Protein AF-A0A924LKW0-F1 (afdb_monomer_lite)

Radius of gyration: 23.04 Å; chains: 1; bounding box: 72×41×53 Å

pLDDT: mean 74.77, std 22.87, range [28.53, 98.12]

Secondary structure (DSSP, 8-state):
-EEEEES-TT-HHHHHHHHHHHHH-S-EEEEE-HHHHHTSEEEEEE-TTS-EEEEEEETTEE-TT-SEEEE----------TT--HHHHHHHHHHHHHHHHHHHHHHGGGEET--BTTBSSS----HHHHHHHHHHTTPPPP-----S-TTSS-SS------GGGS----S-----PPPP---S--SS----EEETTEEE----------

Structure (mmCIF, N/CA/C/O backbone):
data_AF-A0A924LKW0-F1
#
_entry.id   AF-A0A924LKW0-F1
#
loop_
_atom_site.group_PDB
_atom_site.id
_atom_site.type_symbol
_atom_site.label_atom_id
_atom_site.label_alt_id
_atom_site.label_comp_id
_atom_site.label_asym_id
_atom_site.label_entity_id
_atom_site.label_seq_id
_atom_site.pdbx_PDB_ins_code
_atom_site.Cartn_x
_atom_site.Cartn_y
_atom_site.Cartn_z
_atom_site.occupancy
_atom_site.B_iso_or_equiv
_atom_site.auth_seq_id
_atom_site.auth_comp_id
_atom_site.auth_asym_id
_atom_site.auth_atom_id
_atom_site.pdbx_PDB_model_num
ATOM 1 N N . MET A 1 1 ? -15.370 -7.586 -9.987 1.00 96.00 1 MET A N 1
ATOM 2 C CA . MET A 1 1 ? -14.293 -7.711 -8.980 1.00 96.00 1 MET A CA 1
ATOM 3 C C . MET A 1 1 ? -13.868 -6.317 -8.532 1.00 96.00 1 MET A C 1
ATOM 5 O O . MET A 1 1 ? -14.087 -5.370 -9.284 1.00 96.00 1 MET A O 1
ATOM 9 N N . ARG A 1 2 ? -13.296 -6.167 -7.336 1.00 97.81 2 ARG A N 1
ATOM 10 C CA . ARG A 1 2 ? -12.797 -4.905 -6.768 1.00 97.81 2 ARG A CA 1
ATOM 11 C C . ARG A 1 2 ? -11.279 -4.939 -6.626 1.00 97.81 2 ARG A C 1
ATOM 13 O O . ARG A 1 2 ? -10.746 -5.804 -5.936 1.00 97.81 2 ARG A O 1
ATOM 20 N N . ALA A 1 3 ? -10.601 -3.979 -7.247 1.00 98.06 3 ALA A N 1
ATOM 21 C CA . ALA A 1 3 ? -9.163 -3.777 -7.118 1.00 98.06 3 ALA A CA 1
ATOM 22 C C . ALA A 1 3 ? -8.881 -2.485 -6.347 1.00 98.06 3 ALA A C 1
ATOM 24 O O . ALA A 1 3 ? -9.420 -1.429 -6.680 1.00 98.06 3 ALA A O 1
ATOM 25 N N . LEU A 1 4 ? -8.009 -2.568 -5.347 1.00 98.12 4 LEU A N 1
ATOM 26 C CA . LEU A 1 4 ? -7.470 -1.421 -4.629 1.00 98.12 4 LEU A CA 1
ATOM 27 C C . LEU A 1 4 ? -6.051 -1.134 -5.129 1.00 98.12 4 LEU A C 1
ATOM 29 O O . LEU A 1 4 ? -5.214 -2.031 -5.164 1.00 98.12 4 LEU A O 1
ATOM 33 N N . ILE A 1 5 ? -5.766 0.109 -5.498 1.00 97.75 5 ILE A N 1
ATOM 34 C CA . ILE A 1 5 ? -4.431 0.573 -5.879 1.00 97.75 5 ILE A CA 1
ATOM 35 C C . ILE A 1 5 ? -3.995 1.612 -4.851 1.00 97.75 5 ILE A C 1
ATOM 37 O O . ILE A 1 5 ? -4.574 2.696 -4.766 1.00 97.75 5 ILE A O 1
ATOM 41 N N . LEU A 1 6 ? -2.979 1.261 -4.068 1.00 96.56 6 LEU A N 1
ATOM 42 C CA . LEU A 1 6 ? -2.420 2.098 -3.015 1.00 96.56 6 LEU A CA 1
ATOM 43 C C . LEU A 1 6 ? -1.097 2.692 -3.492 1.00 96.56 6 LEU A C 1
ATOM 45 O O . L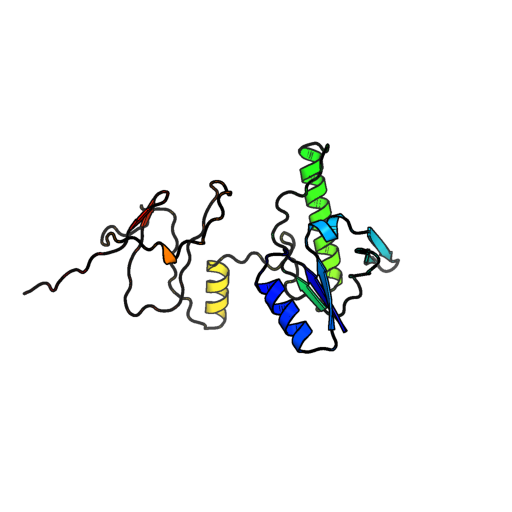EU A 1 6 ? -0.132 1.960 -3.685 1.00 96.56 6 LEU A O 1
ATOM 49 N N . GLY A 1 7 ? -1.030 4.005 -3.692 1.00 94.12 7 GLY A N 1
ATOM 50 C CA . GLY A 1 7 ? 0.177 4.659 -4.201 1.00 94.12 7 GLY A CA 1
ATOM 51 C C . GLY A 1 7 ? -0.044 6.125 -4.559 1.00 94.12 7 GLY A C 1
ATOM 52 O O . GLY A 1 7 ? -1.174 6.609 -4.589 1.00 94.12 7 GLY A O 1
ATOM 53 N N . HIS A 1 8 ? 1.042 6.846 -4.834 1.00 91.25 8 HIS A N 1
ATOM 54 C CA . HIS A 1 8 ? 0.971 8.275 -5.140 1.00 91.25 8 HIS A CA 1
ATOM 55 C C . HIS A 1 8 ? 0.190 8.547 -6.442 1.00 91.25 8 HIS A C 1
ATOM 57 O O . HIS A 1 8 ? 0.188 7.729 -7.367 1.00 91.25 8 HIS A O 1
ATOM 63 N N . ALA A 1 9 ? -0.448 9.718 -6.553 1.00 89.38 9 ALA A N 1
ATOM 64 C CA . ALA A 1 9 ? -1.194 10.114 -7.752 1.00 89.38 9 ALA A CA 1
ATOM 65 C C . ALA A 1 9 ? -0.308 10.147 -9.017 1.00 89.38 9 ALA A C 1
ATOM 67 O O . ALA A 1 9 ? -0.752 9.772 -10.103 1.00 89.38 9 ALA A O 1
ATOM 68 N N . LEU A 1 10 ? 0.970 10.507 -8.856 1.00 89.81 10 LEU A N 1
ATOM 69 C CA . LEU A 1 10 ? 1.955 10.558 -9.942 1.00 89.81 10 LEU A CA 1
ATOM 70 C C . LEU A 1 10 ? 2.768 9.259 -10.122 1.00 89.81 10 LEU A C 1
ATOM 72 O O . LEU A 1 10 ? 3.663 9.233 -10.957 1.00 89.81 10 LEU A O 1
ATOM 76 N N . ASP A 1 11 ? 2.486 8.182 -9.376 1.00 90.50 11 ASP A N 1
ATOM 77 C CA . ASP A 1 11 ? 3.185 6.895 -9.549 1.00 90.50 11 ASP A CA 1
ATOM 78 C C . ASP A 1 11 ? 2.861 6.291 -10.940 1.00 90.50 11 ASP A C 1
ATOM 80 O O . ASP A 1 11 ? 1.700 5.945 -11.200 1.00 90.50 11 ASP A O 1
ATOM 84 N N . PRO A 1 12 ? 3.850 6.143 -11.848 1.00 87.25 12 PRO A N 1
ATOM 85 C CA . PRO A 1 12 ? 3.617 5.663 -13.209 1.00 87.25 12 PRO A CA 1
ATOM 86 C C . PRO A 1 12 ? 3.249 4.174 -13.260 1.00 87.25 12 PRO A C 1
ATOM 88 O O . PRO A 1 12 ? 2.505 3.765 -14.150 1.00 87.25 12 PRO A O 1
ATOM 91 N N . SER A 1 13 ? 3.693 3.369 -12.291 1.00 90.75 13 SER A N 1
ATOM 92 C CA . SER A 1 13 ? 3.335 1.949 -12.196 1.00 90.75 13 SER A CA 1
ATOM 93 C C . SER A 1 13 ? 1.894 1.785 -11.715 1.00 90.75 13 SER A C 1
ATOM 95 O O . SER A 1 13 ? 1.137 1.000 -12.283 1.00 90.75 13 SER A O 1
ATOM 97 N N . ALA A 1 14 ? 1.476 2.571 -10.719 1.00 92.94 14 ALA A N 1
ATOM 98 C CA . ALA A 1 14 ? 0.084 2.620 -10.273 1.00 92.94 14 ALA A CA 1
ATOM 99 C C . ALA A 1 14 ? -0.855 3.126 -11.386 1.00 92.94 14 ALA A C 1
ATOM 101 O O . ALA A 1 14 ? -1.933 2.561 -11.580 1.00 92.94 14 ALA A O 1
ATOM 102 N N . ASN A 1 15 ? -0.428 4.140 -12.154 1.00 92.75 15 ASN A N 1
ATOM 103 C CA . ASN A 1 15 ? -1.133 4.614 -13.350 1.00 92.75 15 ASN A CA 1
ATOM 104 C C . ASN A 1 15 ? -1.291 3.494 -14.399 1.00 92.75 15 ASN A C 1
ATOM 106 O O . ASN A 1 15 ? -2.406 3.235 -14.857 1.00 92.75 15 ASN A O 1
ATOM 110 N N . ALA A 1 16 ? -0.204 2.797 -14.748 1.00 94.94 16 ALA A N 1
ATOM 111 C CA . ALA A 1 16 ? -0.218 1.726 -15.745 1.00 94.94 16 ALA A CA 1
ATOM 112 C C . ALA A 1 16 ? -1.095 0.530 -15.327 1.00 94.94 16 ALA A C 1
ATOM 114 O O . ALA A 1 16 ? -1.879 0.030 -16.134 1.00 94.94 16 ALA A O 1
ATOM 115 N N . VAL A 1 17 ? -1.026 0.103 -14.060 1.00 96.00 17 VAL A N 1
ATOM 116 C CA . VAL A 1 17 ? -1.872 -0.983 -13.530 1.00 96.00 17 VAL A CA 1
ATOM 117 C C . VAL A 1 17 ? -3.352 -0.588 -13.526 1.00 96.00 17 VAL A C 1
ATOM 119 O O . VAL A 1 17 ? -4.192 -1.396 -13.925 1.00 96.00 17 VAL A O 1
ATOM 122 N N . ALA A 1 18 ? -3.690 0.655 -13.160 1.00 96.94 18 ALA A N 1
ATOM 123 C CA . ALA A 1 18 ? -5.065 1.151 -13.237 1.00 96.94 18 ALA A CA 1
ATOM 124 C C . ALA A 1 18 ? -5.603 1.130 -14.680 1.00 96.94 18 ALA A C 1
ATOM 126 O O . ALA A 1 18 ? -6.701 0.625 -14.923 1.00 96.94 18 ALA A O 1
ATOM 127 N N . ALA A 1 19 ? -4.815 1.615 -15.646 1.00 96.06 19 ALA A N 1
ATOM 128 C CA . ALA A 1 19 ? -5.184 1.608 -17.060 1.00 96.06 19 ALA A CA 1
ATOM 129 C C . ALA A 1 19 ? -5.369 0.179 -17.606 1.00 96.06 19 ALA A C 1
ATOM 131 O O . ALA A 1 19 ? -6.370 -0.100 -18.265 1.00 96.06 19 ALA A O 1
ATOM 132 N N . ALA A 1 20 ? -4.461 -0.746 -17.281 1.00 97.31 20 ALA A N 1
ATOM 133 C CA . ALA A 1 20 ? -4.537 -2.139 -17.723 1.00 97.31 20 ALA A CA 1
ATOM 134 C C . ALA A 1 20 ? -5.746 -2.893 -17.134 1.00 97.31 20 ALA A C 1
ATOM 136 O O . ALA A 1 20 ? -6.378 -3.688 -17.831 1.00 97.31 20 ALA A O 1
ATOM 137 N N . LEU A 1 21 ? -6.105 -2.641 -15.869 1.00 97.12 21 LEU A N 1
ATOM 138 C CA . LEU A 1 21 ? -7.321 -3.199 -15.262 1.00 97.12 21 LEU A CA 1
ATOM 139 C C . LEU A 1 21 ? -8.593 -2.612 -15.889 1.00 97.12 21 LEU A C 1
ATOM 141 O O . LEU A 1 21 ? -9.555 -3.346 -16.107 1.00 97.12 21 LEU A O 1
ATOM 145 N N . HIS A 1 22 ? -8.589 -1.319 -16.228 1.00 96.75 22 HIS A N 1
ATOM 146 C CA . HIS A 1 22 ? -9.716 -0.663 -16.892 1.00 96.75 22 HIS A CA 1
ATOM 147 C C . HIS A 1 22 ? -9.936 -1.214 -18.312 1.00 96.75 22 HIS A C 1
ATOM 149 O O . HIS A 1 22 ? -11.051 -1.601 -18.651 1.00 96.75 22 HIS A O 1
ATOM 155 N N . GLN A 1 23 ? -8.864 -1.353 -19.103 1.00 97.19 23 GLN A N 1
ATOM 156 C CA . GLN A 1 23 ? -8.895 -1.946 -20.450 1.00 97.19 23 GLN A CA 1
ATOM 157 C C . GLN A 1 23 ? -9.399 -3.398 -20.467 1.00 97.19 23 GLN A C 1
ATOM 159 O O . GLN A 1 23 ? -10.029 -3.815 -21.435 1.00 97.19 23 GLN A O 1
ATOM 164 N N . ARG A 1 24 ? -9.142 -4.174 -19.404 1.00 97.00 24 ARG A N 1
ATOM 165 C CA . ARG A 1 24 ? -9.628 -5.561 -19.266 1.00 97.00 24 ARG A CA 1
ATOM 166 C C . ARG A 1 24 ? -11.112 -5.664 -18.892 1.00 97.00 24 ARG A C 1
ATOM 168 O O . ARG A 1 24 ? -11.694 -6.729 -19.076 1.00 97.00 24 ARG A O 1
ATOM 175 N N . GLY A 1 25 ? -11.721 -4.593 -18.374 1.00 96.88 25 GLY A N 1
ATOM 176 C CA . GLY A 1 25 ? -13.106 -4.591 -17.898 1.00 96.88 25 GLY A CA 1
ATOM 177 C C . GLY A 1 25 ? -13.346 -5.465 -16.655 1.00 96.88 25 GLY A C 1
ATOM 178 O O . GLY A 1 25 ? -12.447 -6.119 -16.134 1.00 96.88 25 GLY A O 1
ATOM 179 N N . GLY A 1 26 ? -14.574 -5.450 -16.125 1.00 96.44 26 GLY A N 1
ATOM 180 C CA . GLY A 1 26 ? -14.981 -6.278 -14.971 1.00 96.44 26 GLY A CA 1
ATOM 181 C C . GLY A 1 26 ? -14.414 -5.866 -13.597 1.00 96.44 26 GLY A C 1
ATOM 182 O O . GLY A 1 26 ? -14.790 -6.456 -12.575 1.00 96.44 26 GLY A O 1
ATOM 183 N N . TRP A 1 27 ? -13.551 -4.846 -13.555 1.00 97.88 27 TRP A N 1
ATOM 184 C CA . TRP A 1 27 ? -12.938 -4.299 -12.344 1.00 97.88 27 TRP A CA 1
ATOM 185 C C . TRP A 1 27 ? -13.554 -2.959 -11.938 1.00 97.88 27 TRP A C 1
ATOM 187 O O . TRP A 1 27 ? -13.514 -1.986 -12.688 1.00 97.88 27 TRP A O 1
ATOM 197 N N . GLN A 1 28 ? -14.050 -2.888 -10.705 1.00 97.19 28 GLN A N 1
ATOM 198 C CA . GLN A 1 28 ? -14.227 -1.634 -9.984 1.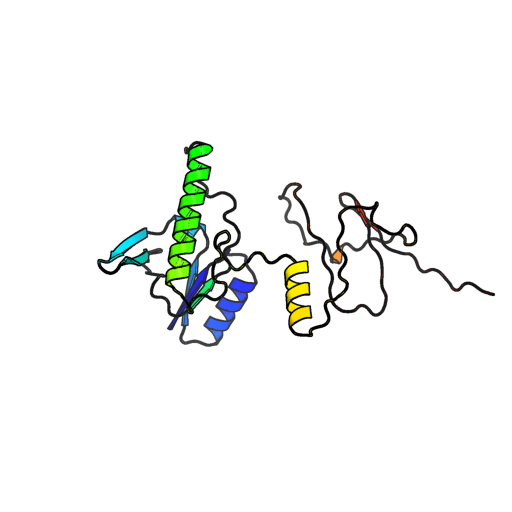00 97.19 28 GLN A CA 1
ATOM 199 C C . GLN A 1 28 ? -12.875 -1.283 -9.351 1.00 97.19 28 GLN A C 1
ATOM 201 O O . GLN A 1 28 ? -12.342 -2.062 -8.558 1.00 97.19 28 GLN A O 1
ATOM 206 N N . ILE A 1 29 ? -12.294 -0.149 -9.743 1.00 97.44 29 ILE A N 1
ATOM 207 C CA . ILE A 1 29 ? -10.942 0.253 -9.339 1.00 97.44 29 ILE A CA 1
ATOM 208 C C . ILE A 1 29 ? -11.045 1.394 -8.330 1.00 97.44 29 ILE A C 1
ATOM 210 O O . ILE A 1 29 ? -11.571 2.461 -8.641 1.00 97.44 29 ILE A O 1
ATOM 214 N N . HIS A 1 30 ? -10.509 1.172 -7.136 1.00 97.56 30 HIS A N 1
ATOM 215 C CA . HIS A 1 30 ? -10.355 2.177 -6.091 1.00 97.56 30 HIS A CA 1
ATOM 216 C C . HIS A 1 30 ? -8.883 2.575 -6.026 1.00 97.56 30 HIS A C 1
ATOM 218 O O . HIS A 1 30 ? -8.023 1.703 -5.908 1.00 97.56 30 HIS A O 1
ATOM 224 N N . ARG A 1 31 ? -8.568 3.870 -6.115 1.00 96.44 31 ARG A N 1
ATOM 225 C CA . ARG A 1 31 ? -7.185 4.358 -6.054 1.00 96.44 31 ARG A CA 1
ATOM 226 C C . ARG A 1 31 ? -7.042 5.422 -4.982 1.00 96.44 31 ARG A C 1
ATOM 228 O O . ARG A 1 31 ? -7.740 6.432 -5.021 1.00 96.44 31 ARG A O 1
ATOM 235 N N . HIS A 1 32 ? -6.110 5.190 -4.067 1.00 96.06 32 HIS A N 1
ATOM 236 C CA . HIS A 1 32 ? -5.898 6.017 -2.888 1.00 96.06 32 HIS A CA 1
ATOM 237 C C . HIS A 1 32 ? -4.402 6.153 -2.600 1.00 96.06 32 HIS A C 1
ATOM 239 O O . HIS A 1 32 ? -3.629 5.217 -2.806 1.00 96.06 32 HIS A O 1
ATOM 245 N N . ASP A 1 33 ? -3.994 7.329 -2.141 1.00 92.69 33 ASP A N 1
ATOM 246 C CA . ASP A 1 33 ? -2.647 7.584 -1.651 1.00 92.69 33 ASP A CA 1
ATOM 247 C C . ASP A 1 33 ? -2.595 7.437 -0.118 1.00 92.69 33 ASP A C 1
ATOM 249 O O . ASP A 1 33 ? -3.565 7.033 0.530 1.00 92.69 33 ASP A O 1
ATOM 253 N N . LEU A 1 34 ? -1.448 7.768 0.479 1.00 89.62 34 LEU A N 1
ATOM 254 C CA . LEU A 1 34 ? -1.290 7.729 1.932 1.00 89.62 34 LEU A CA 1
ATOM 255 C C . LEU A 1 34 ? -2.201 8.752 2.640 1.00 89.62 34 LEU A C 1
ATOM 257 O O . LEU A 1 34 ? -2.738 8.442 3.700 1.00 89.62 34 LEU A O 1
ATOM 261 N N . ASN A 1 35 ? -2.442 9.927 2.048 1.00 89.38 35 ASN A N 1
ATOM 262 C CA . ASN A 1 35 ? -3.312 10.951 2.635 1.00 89.38 35 ASN A CA 1
ATOM 263 C C . ASN A 1 35 ? -4.779 10.493 2.691 1.00 89.38 35 ASN A C 1
ATOM 265 O O . ASN A 1 35 ? -5.451 10.683 3.704 1.00 89.38 35 ASN A O 1
ATOM 269 N N . ALA A 1 36 ? -5.266 9.827 1.641 1.00 92.69 36 ALA A N 1
ATOM 270 C CA . ALA A 1 36 ? -6.604 9.242 1.605 1.00 92.69 36 ALA A CA 1
ATOM 271 C C . ALA A 1 36 ? -6.797 8.107 2.630 1.00 92.69 36 ALA A C 1
ATOM 273 O O . ALA A 1 36 ? -7.908 7.937 3.131 1.00 92.69 36 ALA A O 1
ATOM 274 N N . LEU A 1 37 ? -5.737 7.364 2.981 1.00 92.94 37 LEU A N 1
ATOM 275 C CA . LEU A 1 37 ? -5.763 6.412 4.100 1.00 92.94 37 LEU A CA 1
ATOM 276 C C . LEU A 1 37 ? -5.785 7.124 5.461 1.00 92.94 37 LEU A C 1
ATOM 278 O O . LEU A 1 37 ? -6.536 6.710 6.341 1.00 92.94 37 LEU A O 1
ATOM 282 N N . VAL A 1 38 ? -5.005 8.196 5.635 1.00 91.19 38 VAL A N 1
ATOM 283 C CA . VAL A 1 38 ? -4.955 8.998 6.878 1.00 91.19 38 VAL A CA 1
ATOM 284 C C . VAL A 1 38 ? -6.295 9.676 7.172 1.00 91.19 38 VAL A C 1
ATOM 286 O O . VAL A 1 38 ? -6.729 9.710 8.318 1.00 91.19 38 VAL A O 1
ATOM 289 N N . GLY A 1 39 ? -6.991 10.152 6.136 1.00 91.38 39 GLY A N 1
ATOM 290 C CA . GLY A 1 39 ? -8.353 10.685 6.238 1.00 91.38 39 GLY A CA 1
ATOM 291 C C . GLY A 1 39 ? -9.472 9.632 6.248 1.00 91.38 39 GLY A C 1
ATOM 292 O O . GLY A 1 39 ? -10.646 10.007 6.225 1.00 91.38 39 GLY A O 1
ATOM 293 N N . ALA A 1 40 ? -9.155 8.334 6.233 1.00 95.56 40 ALA A N 1
ATOM 294 C CA . ALA A 1 40 ? -10.158 7.272 6.231 1.00 95.56 40 ALA A CA 1
ATOM 295 C C . ALA A 1 40 ? -10.753 7.035 7.626 1.00 95.56 40 ALA A C 1
ATOM 297 O O . ALA A 1 40 ? -10.136 7.327 8.651 1.00 95.56 40 ALA A O 1
ATOM 298 N N . ARG A 1 41 ? -11.938 6.420 7.684 1.00 96.38 41 ARG A N 1
ATOM 299 C CA . ARG A 1 41 ? -12.464 5.881 8.943 1.00 96.38 41 ARG A CA 1
ATOM 300 C C . ARG A 1 41 ? -11.920 4.471 9.150 1.00 96.38 41 ARG A C 1
ATOM 302 O O . ARG A 1 41 ? -12.262 3.561 8.397 1.00 96.38 41 ARG A O 1
ATOM 309 N N . TRP A 1 42 ? -11.135 4.301 10.206 1.00 95.88 42 TRP A N 1
ATOM 310 C CA . TRP A 1 42 ? -10.608 3.011 10.643 1.00 95.88 42 TRP A CA 1
ATOM 311 C C . TRP A 1 42 ? -11.455 2.437 11.774 1.00 95.88 42 TRP A C 1
ATOM 313 O O . TRP A 1 42 ? -11.906 3.160 12.662 1.00 95.88 42 TRP A O 1
ATOM 323 N N . GLU A 1 43 ? -11.651 1.124 11.754 1.00 95.62 43 GLU A N 1
ATOM 324 C CA . GLU A 1 43 ? -12.208 0.371 12.872 1.00 95.62 43 GLU A CA 1
ATOM 325 C C . GLU A 1 43 ? -11.483 -0.972 12.975 1.00 95.62 43 GLU A C 1
ATOM 327 O O . GLU A 1 43 ? -11.548 -1.794 12.059 1.00 95.62 43 GLU A O 1
ATOM 332 N N . GLN A 1 44 ? -10.794 -1.199 14.094 1.00 93.44 44 GLN A N 1
ATOM 333 C CA . GLN A 1 44 ? -10.194 -2.490 14.421 1.00 93.44 44 GLN A CA 1
ATOM 334 C C . GLN A 1 44 ? -10.994 -3.171 15.527 1.00 93.44 44 GLN A C 1
ATOM 336 O O . GLN A 1 44 ? -11.368 -2.537 16.513 1.00 93.44 44 GLN A O 1
ATOM 341 N N . ARG A 1 45 ? -11.246 -4.472 15.372 1.00 94.31 45 ARG A N 1
ATOM 342 C CA . ARG A 1 45 ? -11.881 -5.311 16.391 1.00 94.31 45 ARG A CA 1
ATOM 343 C C . ARG A 1 45 ? -11.101 -6.608 16.540 1.00 94.31 45 ARG A C 1
ATOM 345 O O . ARG A 1 45 ? -11.021 -7.394 15.593 1.00 94.31 45 ARG A O 1
ATOM 352 N N . LEU A 1 46 ? -10.561 -6.825 17.735 1.00 94.56 46 LEU A N 1
ATOM 353 C CA . LEU A 1 46 ? -10.067 -8.128 18.159 1.00 94.56 46 LEU A CA 1
ATOM 354 C C . LEU A 1 46 ? -11.277 -9.027 18.443 1.00 94.56 46 LEU A C 1
ATOM 356 O O . LEU A 1 46 ? -12.162 -8.654 19.215 1.00 94.56 46 LEU A O 1
ATOM 360 N N . LEU A 1 47 ? -11.339 -10.177 17.781 1.00 94.25 47 LEU A N 1
ATOM 361 C CA . LEU A 1 47 ? -12.374 -11.185 17.981 1.00 94.25 47 LEU A CA 1
ATOM 362 C C . LEU A 1 47 ? -11.989 -12.150 19.119 1.00 94.25 47 LEU A C 1
ATOM 364 O O . LEU A 1 47 ? -10.842 -12.195 19.561 1.00 94.25 47 LEU A O 1
ATOM 368 N N . ALA A 1 48 ? -12.962 -12.920 19.616 1.00 95.69 48 ALA A N 1
ATOM 369 C CA . ALA A 1 48 ? -12.792 -13.796 20.784 1.00 95.69 48 ALA A CA 1
ATOM 370 C C . ALA A 1 48 ? -11.852 -15.003 20.553 1.00 95.69 48 ALA A C 1
ATOM 372 O O . ALA A 1 48 ? -11.440 -15.649 21.511 1.00 95.69 48 ALA A O 1
ATOM 373 N N . ASP A 1 49 ? -11.511 -15.296 19.298 1.00 95.12 49 ASP A N 1
ATOM 374 C CA . ASP A 1 49 ? -10.509 -16.277 18.859 1.00 95.12 49 ASP A CA 1
ATOM 375 C C . ASP A 1 49 ? -9.085 -15.688 18.767 1.00 95.12 49 ASP A C 1
ATOM 377 O O . ASP A 1 49 ? -8.136 -16.410 18.472 1.00 95.12 49 ASP A O 1
ATOM 381 N N . GLY A 1 50 ? -8.927 -14.380 19.004 1.00 91.94 50 GLY A N 1
ATOM 382 C CA . GLY A 1 50 ? -7.674 -13.646 18.823 1.00 91.94 50 GLY A CA 1
ATOM 383 C C . GLY A 1 50 ? -7.475 -13.077 17.412 1.00 91.94 50 GLY A C 1
ATOM 384 O O . GLY A 1 50 ? -6.474 -12.400 17.175 1.00 91.94 50 GLY A O 1
ATOM 385 N N . THR A 1 51 ? -8.408 -13.291 16.477 1.00 90.00 51 THR A N 1
ATOM 386 C CA . THR A 1 51 ? -8.312 -12.751 15.113 1.00 90.00 51 THR A CA 1
ATOM 387 C C . THR A 1 51 ? -8.555 -11.241 15.113 1.00 90.00 51 THR A C 1
ATOM 389 O O . THR A 1 51 ? -9.580 -10.759 15.601 1.00 90.00 51 THR A O 1
ATOM 392 N N . LEU A 1 52 ? -7.644 -10.463 14.521 1.00 91.25 52 LEU A N 1
ATOM 393 C CA . LEU A 1 52 ? -7.814 -9.016 14.367 1.00 91.25 52 LEU A CA 1
ATOM 394 C C . LEU A 1 52 ? -8.519 -8.682 13.046 1.00 91.25 52 LEU A C 1
ATOM 396 O O . LEU A 1 52 ? -7.948 -8.806 11.965 1.00 91.25 52 LEU A O 1
ATOM 400 N N . THR A 1 53 ? -9.749 -8.180 13.124 1.00 91.75 53 THR A N 1
ATOM 401 C CA . THR A 1 53 ? -10.462 -7.647 11.953 1.00 91.75 53 THR A CA 1
ATOM 402 C C . THR A 1 53 ? -10.237 -6.143 11.832 1.00 91.75 53 THR A C 1
ATOM 404 O O . THR A 1 53 ? -10.255 -5.428 12.830 1.00 91.75 53 THR A O 1
ATOM 407 N N . THR A 1 54 ? -9.992 -5.650 10.614 1.00 94.56 54 THR A N 1
ATOM 408 C CA . THR A 1 54 ? -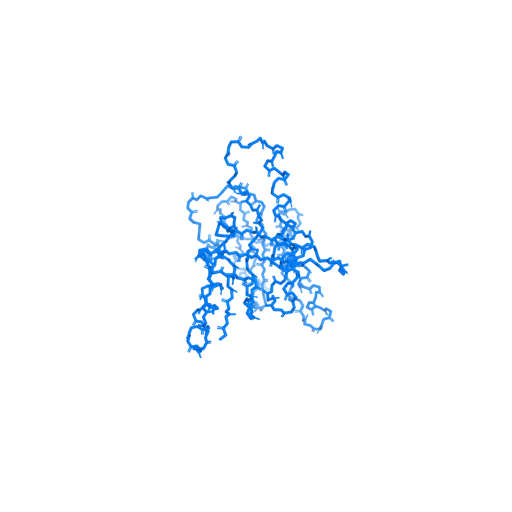9.809 -4.215 10.330 1.00 94.56 54 THR A CA 1
ATOM 409 C C . THR A 1 54 ? -10.702 -3.793 9.168 1.00 94.56 54 THR A C 1
ATOM 411 O O . THR A 1 54 ? -10.587 -4.338 8.071 1.00 94.56 54 THR A O 1
ATOM 414 N N . ARG A 1 55 ? -11.571 -2.811 9.410 1.00 95.25 55 ARG A N 1
ATOM 415 C CA . ARG A 1 55 ? -12.391 -2.123 8.408 1.00 95.25 55 ARG A CA 1
ATOM 416 C C . ARG A 1 55 ? -11.784 -0.750 8.121 1.00 95.25 55 ARG A C 1
ATOM 418 O O . ARG A 1 55 ? -11.364 -0.059 9.050 1.00 95.25 55 ARG A O 1
ATOM 425 N N . VAL A 1 56 ? -11.766 -0.359 6.847 1.00 96.56 56 VAL A N 1
ATOM 426 C CA . VAL A 1 56 ? -11.229 0.932 6.389 1.00 96.56 56 VAL A CA 1
ATOM 427 C C . VAL A 1 56 ? -12.202 1.535 5.379 1.00 96.56 56 VAL A C 1
ATOM 429 O O . VAL A 1 56 ? -12.263 1.082 4.238 1.00 96.56 56 VAL A O 1
ATOM 432 N N . ASP A 1 57 ? -12.974 2.543 5.790 1.00 96.94 57 ASP A N 1
ATOM 433 C CA . ASP A 1 57 ? -13.899 3.262 4.907 1.00 96.94 57 ASP A CA 1
ATOM 434 C C . ASP A 1 57 ? -13.256 4.552 4.370 1.00 96.94 57 ASP A C 1
ATOM 436 O O . ASP A 1 57 ? -13.100 5.532 5.105 1.00 96.94 57 ASP A O 1
ATOM 440 N N . ILE A 1 58 ? -12.960 4.596 3.067 1.00 95.56 58 ILE A N 1
ATOM 441 C CA . ILE A 1 58 ? -12.531 5.812 2.360 1.00 95.56 58 ILE A CA 1
ATOM 442 C C . ILE A 1 58 ? -13.724 6.353 1.571 1.00 95.56 58 ILE A C 1
ATOM 444 O O . ILE A 1 58 ? -14.222 5.703 0.655 1.00 95.56 58 ILE A O 1
ATOM 448 N N . GLY A 1 59 ? -14.236 7.533 1.934 1.00 90.88 59 GLY A N 1
ATOM 449 C CA . GLY A 1 59 ? -15.359 8.155 1.214 1.00 90.88 59 GLY A CA 1
ATOM 450 C C . GLY A 1 59 ? -16.625 7.283 1.140 1.00 90.88 59 GLY A C 1
ATOM 451 O O . GLY A 1 59 ? -17.324 7.313 0.132 1.00 90.88 59 GLY A O 1
ATOM 452 N N . ARG A 1 60 ? -16.912 6.501 2.197 1.00 89.19 60 ARG A N 1
ATOM 453 C CA . ARG A 1 60 ? -17.961 5.451 2.281 1.00 89.19 60 ARG A CA 1
ATOM 454 C C . ARG A 1 60 ? -17.687 4.155 1.493 1.00 89.19 60 ARG A C 1
ATOM 456 O O . ARG A 1 60 ? -18.550 3.282 1.473 1.00 89.19 60 ARG A O 1
ATOM 463 N N . THR A 1 61 ? -16.514 3.999 0.882 1.00 90.94 61 THR A N 1
ATOM 464 C CA . THR A 1 61 ? -16.061 2.720 0.312 1.00 90.94 61 THR A CA 1
ATOM 465 C C . THR A 1 61 ? -15.264 1.946 1.355 1.00 90.94 61 THR A C 1
ATOM 467 O O . THR A 1 61 ? -14.172 2.382 1.711 1.00 90.94 61 THR A O 1
ATOM 470 N N . ASP A 1 62 ? -15.748 0.778 1.786 1.00 94.19 62 ASP A N 1
ATOM 471 C CA . ASP A 1 62 ? -14.901 -0.185 2.499 1.00 94.19 62 ASP A CA 1
ATOM 472 C C . ASP A 1 62 ? -13.873 -0.787 1.530 1.00 94.19 62 ASP A C 1
ATOM 474 O O . ASP A 1 62 ? -14.227 -1.545 0.619 1.00 94.19 62 ASP A O 1
ATOM 478 N N . VAL A 1 63 ? -12.601 -0.447 1.737 1.00 93.56 63 VAL A N 1
ATOM 479 C CA . VAL A 1 63 ? -11.483 -0.942 0.924 1.00 93.56 63 VAL A CA 1
ATOM 480 C C . VAL A 1 63 ? -10.850 -2.224 1.483 1.00 93.56 63 VAL A C 1
ATOM 482 O O . VAL A 1 63 ? -10.078 -2.873 0.778 1.00 93.56 63 VAL A O 1
ATOM 485 N N . GLY A 1 64 ? -11.201 -2.648 2.705 1.00 90.06 64 GLY A N 1
ATOM 486 C CA . GLY A 1 64 ? -10.708 -3.896 3.306 1.00 90.06 64 GLY A CA 1
ATOM 487 C C . GLY A 1 64 ? -11.293 -5.162 2.664 1.00 90.06 64 GLY A C 1
ATOM 488 O O . GLY A 1 64 ? -10.649 -6.217 2.638 1.00 90.06 64 GLY A O 1
ATOM 489 N N . SER A 1 65 ? -12.488 -5.060 2.078 1.00 92.62 65 SER A N 1
ATOM 490 C CA . SER A 1 65 ? -13.146 -6.160 1.361 1.00 92.62 65 SER A CA 1
ATOM 491 C C . SER A 1 65 ? -12.834 -6.227 -0.146 1.00 92.62 65 SER A C 1
ATOM 493 O O . SER A 1 65 ? -13.503 -6.964 -0.867 1.00 92.62 65 SER A O 1
ATOM 495 N N . CYS A 1 66 ? -11.829 -5.498 -0.648 1.00 96.19 66 CYS A N 1
ATOM 496 C CA . CYS A 1 66 ? -11.366 -5.634 -2.036 1.00 96.19 66 CYS A CA 1
ATOM 497 C C . CYS A 1 66 ? -10.783 -7.033 -2.330 1.00 96.19 66 CYS A C 1
ATOM 499 O O . CYS A 1 66 ? -10.192 -7.672 -1.454 1.00 96.19 66 CYS A O 1
ATOM 501 N N . ASP A 1 67 ? -10.927 -7.486 -3.578 1.00 97.00 67 ASP A N 1
ATOM 502 C CA . ASP A 1 67 ? -10.514 -8.827 -4.022 1.00 97.00 67 ASP A CA 1
ATOM 503 C C . ASP A 1 67 ? -8.990 -8.905 -4.216 1.00 97.00 67 ASP A C 1
ATOM 505 O O . ASP A 1 67 ? -8.371 -9.928 -3.933 1.00 97.00 67 ASP A O 1
ATOM 509 N N . VAL A 1 68 ? -8.379 -7.803 -4.665 1.00 97.81 68 VAL A N 1
ATOM 510 C CA . VAL A 1 68 ? -6.928 -7.643 -4.840 1.00 97.81 68 VAL A CA 1
ATOM 511 C C . VAL A 1 68 ? -6.486 -6.241 -4.419 1.00 97.81 68 VAL A C 1
ATOM 513 O O . VAL A 1 68 ? -7.214 -5.264 -4.616 1.00 97.81 68 VAL A O 1
ATOM 516 N N . VAL A 1 69 ? -5.276 -6.135 -3.870 1.00 97.69 69 VAL A N 1
ATOM 517 C CA . VAL A 1 69 ? -4.600 -4.871 -3.565 1.00 97.69 69 VAL A CA 1
ATOM 518 C C . VAL A 1 69 ? -3.257 -4.829 -4.286 1.00 97.69 69 VAL A C 1
ATOM 520 O O . VAL A 1 69 ? -2.407 -5.686 -4.060 1.00 97.69 69 VAL A O 1
ATOM 523 N N . PHE A 1 70 ? -3.036 -3.818 -5.124 1.00 97.31 70 PHE A N 1
ATOM 524 C CA . PHE A 1 70 ? -1.708 -3.465 -5.619 1.00 97.31 70 PHE A CA 1
ATOM 525 C C . PHE A 1 70 ? -1.147 -2.345 -4.747 1.00 97.31 70 PHE A C 1
ATOM 527 O O . PHE A 1 70 ? -1.633 -1.212 -4.778 1.00 97.31 70 PHE A O 1
ATOM 534 N N . ASN A 1 71 ? -0.154 -2.684 -3.932 1.00 96.31 71 ASN A N 1
ATOM 535 C CA . ASN A 1 71 ? 0.413 -1.800 -2.934 1.00 96.31 71 ASN A CA 1
ATOM 536 C C . ASN A 1 71 ? 1.787 -1.277 -3.360 1.00 96.31 71 ASN A C 1
ATOM 538 O O . ASN A 1 71 ? 2.746 -2.024 -3.563 1.00 96.31 71 ASN A O 1
ATOM 542 N N . ARG A 1 72 ? 1.856 0.045 -3.489 1.00 94.12 72 ARG A N 1
ATOM 543 C CA . ARG A 1 72 ? 3.008 0.814 -3.952 1.00 94.12 72 ARG A CA 1
ATOM 544 C C . ARG A 1 72 ? 3.360 1.993 -3.044 1.00 94.12 72 ARG A C 1
ATOM 546 O O . ARG A 1 72 ? 4.314 2.704 -3.363 1.00 94.12 72 ARG A O 1
ATOM 553 N N . ILE A 1 73 ? 2.653 2.179 -1.922 1.00 90.81 73 ILE A N 1
ATOM 554 C CA . ILE A 1 73 ? 2.923 3.249 -0.949 1.00 90.81 73 ILE A CA 1
ATOM 555 C C . ILE A 1 73 ? 4.389 3.184 -0.500 1.00 90.81 73 ILE A C 1
ATOM 557 O O . ILE A 1 73 ? 4.863 2.158 -0.018 1.00 90.81 73 ILE A O 1
ATOM 561 N N . GLY A 1 74 ? 5.109 4.290 -0.697 1.00 81.31 74 GLY A N 1
ATOM 562 C CA . GLY A 1 74 ? 6.496 4.436 -0.263 1.00 81.31 74 GLY A CA 1
ATOM 563 C C . GLY A 1 74 ? 6.641 4.537 1.263 1.00 81.31 74 GLY A C 1
ATOM 564 O O . GLY A 1 74 ? 5.654 4.437 1.993 1.00 81.31 74 GLY A O 1
ATOM 565 N N . PRO A 1 75 ? 7.863 4.770 1.770 1.00 70.62 75 PRO A N 1
ATOM 566 C CA . PRO A 1 75 ? 8.065 5.056 3.188 1.00 70.62 75 PRO A CA 1
ATOM 567 C C . PRO A 1 75 ? 7.199 6.240 3.648 1.00 70.62 75 PRO A C 1
ATOM 569 O O . PRO A 1 75 ? 6.957 7.181 2.888 1.00 70.62 75 PRO A O 1
ATOM 572 N N . VAL A 1 76 ? 6.758 6.199 4.910 1.00 64.31 76 VAL A N 1
ATOM 573 C CA . VAL A 1 76 ? 5.920 7.228 5.556 1.00 64.31 76 VAL A CA 1
ATOM 574 C C . VAL A 1 76 ? 6.763 8.477 5.850 1.00 64.31 76 VAL A C 1
ATOM 576 O O . VAL A 1 76 ? 7.102 8.784 6.991 1.00 64.31 76 VAL A O 1
ATOM 579 N N . LEU A 1 77 ? 7.153 9.192 4.795 1.00 60.28 77 LEU A N 1
ATOM 580 C CA . LEU A 1 77 ? 7.906 10.438 4.888 1.00 60.28 77 LEU A CA 1
ATOM 581 C C . LEU A 1 77 ? 6.980 11.562 5.359 1.00 60.28 77 LEU A C 1
ATOM 583 O O . LEU A 1 77 ? 6.314 12.214 4.562 1.00 60.28 77 LEU A O 1
ATOM 587 N N . ALA A 1 78 ? 6.969 11.753 6.679 1.00 64.75 78 ALA A N 1
ATOM 588 C CA . ALA A 1 78 ? 6.275 12.808 7.408 1.00 64.75 78 ALA A CA 1
ATOM 589 C C . ALA A 1 78 ? 4.764 12.910 7.124 1.00 64.75 78 ALA A C 1
ATOM 591 O O . ALA A 1 78 ? 4.30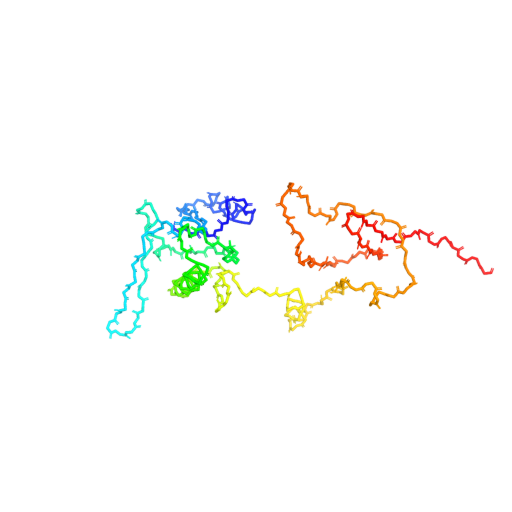8 13.752 6.352 1.00 64.75 78 ALA A O 1
ATOM 592 N N . LEU A 1 79 ? 3.960 12.134 7.866 1.00 76.75 79 LEU A N 1
ATOM 593 C CA . LEU A 1 79 ? 2.543 12.474 8.024 1.00 76.75 79 LEU A CA 1
ATOM 594 C C . LEU A 1 79 ? 2.410 13.907 8.546 1.00 76.75 79 LEU A C 1
ATOM 596 O O . LEU A 1 79 ? 2.984 14.250 9.587 1.00 76.75 79 LEU A O 1
ATOM 600 N N . ALA A 1 80 ? 1.619 14.718 7.845 1.00 77.19 80 ALA A N 1
ATOM 601 C CA . ALA A 1 80 ? 1.279 16.069 8.258 1.00 77.19 80 ALA A CA 1
ATOM 602 C C . ALA A 1 80 ? 0.332 16.023 9.469 1.00 77.19 80 ALA A C 1
ATOM 604 O O . ALA A 1 80 ? -0.887 16.001 9.331 1.00 77.19 80 ALA A O 1
ATOM 605 N N . LEU A 1 81 ? 0.924 16.001 10.663 1.00 82.56 81 LEU A N 1
ATOM 606 C CA . LEU A 1 81 ? 0.250 16.062 11.961 1.00 82.56 81 LEU A CA 1
ATOM 607 C C . LEU A 1 81 ? 0.441 17.476 12.557 1.00 82.56 81 LEU A C 1
ATOM 609 O O . LEU A 1 81 ? 1.356 17.687 13.362 1.00 82.56 81 LEU A O 1
ATOM 613 N N . PRO A 1 82 ? -0.334 18.488 12.112 1.00 86.19 82 PRO A N 1
ATOM 614 C CA . PRO A 1 82 ? -0.172 19.871 12.554 1.00 86.19 82 PRO A CA 1
ATOM 615 C C . PRO A 1 82 ? -0.524 20.037 14.037 1.00 86.19 82 PRO A C 1
ATOM 617 O O . PRO A 1 82 ? -1.432 19.393 14.554 1.00 86.19 82 PRO A O 1
ATOM 620 N N . GLY A 1 83 ? 0.202 20.916 14.732 1.00 90.94 83 GLY A N 1
ATOM 621 C CA . GLY A 1 83 ? -0.003 21.211 16.159 1.00 90.94 83 GLY A CA 1
ATOM 622 C C . GLY A 1 83 ? 0.553 20.171 17.145 1.00 90.94 83 GLY A C 1
ATOM 623 O O . GLY A 1 83 ? 0.727 20.495 18.315 1.00 90.94 83 GLY A O 1
ATOM 624 N N . TRP A 1 84 ? 0.886 18.959 16.696 1.00 93.31 84 TRP A N 1
ATOM 625 C CA . TRP A 1 84 ? 1.490 17.905 17.525 1.00 93.31 84 TRP A CA 1
ATOM 626 C C . TRP A 1 84 ? 2.966 18.212 17.835 1.00 93.31 84 TRP A C 1
ATOM 628 O O . TRP A 1 84 ? 3.659 18.784 16.985 1.00 93.31 84 TRP A O 1
ATOM 638 N N . SER A 1 85 ? 3.493 17.802 18.999 1.00 94.56 85 SER A N 1
ATOM 639 C CA . SER A 1 85 ? 4.922 17.983 19.318 1.00 94.56 85 SER A CA 1
ATOM 640 C C . SER A 1 85 ? 5.823 17.060 18.482 1.00 94.56 85 SER A C 1
ATOM 642 O O . SER A 1 85 ? 5.360 16.112 17.852 1.00 94.56 85 SER A O 1
ATOM 644 N N . ALA A 1 86 ? 7.138 17.303 18.463 1.00 91.12 86 ALA A N 1
ATOM 645 C CA . ALA A 1 86 ? 8.074 16.441 17.728 1.00 91.12 86 ALA A CA 1
ATOM 646 C C . ALA A 1 86 ? 8.073 14.976 18.221 1.00 91.12 86 ALA A C 1
ATOM 648 O O . ALA A 1 86 ? 8.226 14.060 17.407 1.00 91.12 86 ALA A O 1
ATOM 649 N N . ALA A 1 87 ? 7.861 14.758 19.524 1.00 92.19 87 ALA A N 1
ATOM 650 C CA . ALA A 1 87 ? 7.730 13.424 20.104 1.00 92.19 87 ALA A CA 1
ATOM 651 C C . ALA A 1 87 ? 6.413 12.764 19.667 1.00 92.19 87 ALA A C 1
ATOM 653 O O . ALA A 1 87 ? 6.441 11.665 19.113 1.00 92.19 87 ALA A O 1
ATOM 654 N N . ASP A 1 88 ? 5.284 13.469 19.807 1.00 93.75 88 ASP A N 1
ATOM 655 C CA . ASP A 1 88 ? 3.961 12.936 19.450 1.00 93.75 88 ASP A CA 1
ATOM 656 C C . ASP A 1 88 ? 3.872 12.604 17.958 1.00 93.75 88 ASP A C 1
ATOM 658 O O . ASP A 1 88 ? 3.304 11.583 17.585 1.00 93.75 88 ASP A O 1
ATOM 662 N N . ARG A 1 89 ? 4.463 13.436 17.085 1.00 90.88 89 ARG A N 1
ATOM 663 C CA . ARG A 1 89 ? 4.517 13.163 15.639 1.00 90.88 89 ARG A CA 1
ATOM 664 C C . ARG A 1 89 ? 5.302 11.892 15.326 1.00 90.88 89 ARG A C 1
ATOM 666 O O . ARG A 1 89 ? 4.868 11.124 14.475 1.00 90.88 89 ARG A O 1
ATOM 673 N N . SER A 1 90 ? 6.421 11.660 16.012 1.00 90.12 90 SER A N 1
ATOM 674 C CA . SER A 1 90 ? 7.236 10.452 15.817 1.00 90.12 90 SER A CA 1
ATOM 675 C C . SER A 1 90 ? 6.504 9.200 16.316 1.00 90.12 90 SER A C 1
ATOM 677 O O . SER A 1 90 ? 6.482 8.184 15.626 1.00 90.12 90 SER A O 1
ATOM 679 N N . TYR A 1 91 ? 5.842 9.293 17.474 1.00 91.69 91 TYR A N 1
ATOM 680 C CA . TYR A 1 91 ? 5.016 8.217 18.023 1.00 91.69 91 TYR A CA 1
ATOM 681 C C . TYR A 1 91 ? 3.804 7.911 17.128 1.00 91.69 91 TYR A C 1
ATOM 683 O O . TYR A 1 91 ? 3.619 6.775 16.703 1.00 91.69 91 TYR A O 1
ATOM 691 N N . GLY A 1 92 ? 3.036 8.933 16.738 1.00 90.94 92 GLY A N 1
ATOM 692 C CA . GLY A 1 92 ? 1.878 8.792 15.852 1.00 90.94 92 GLY A CA 1
ATOM 693 C C . GLY A 1 92 ? 2.229 8.250 14.464 1.00 90.94 92 GLY A C 1
ATOM 694 O O . GLY A 1 92 ? 1.445 7.504 13.887 1.00 90.94 92 GLY A O 1
ATOM 695 N N . GLN A 1 93 ? 3.420 8.556 13.935 1.00 90.25 93 GLN A N 1
ATOM 696 C CA . GLN A 1 93 ? 3.922 7.945 12.698 1.00 90.25 93 GLN A CA 1
ATOM 697 C C . GLN A 1 93 ? 4.267 6.457 12.875 1.00 90.25 93 GLN A C 1
ATOM 699 O O . GLN A 1 93 ? 4.002 5.675 11.962 1.00 90.25 93 GLN A O 1
ATOM 704 N N . ALA A 1 94 ? 4.803 6.049 14.030 1.00 90.50 94 ALA A N 1
ATOM 705 C CA . ALA A 1 94 ? 5.085 4.645 14.337 1.00 90.50 94 ALA A CA 1
ATOM 706 C C . ALA A 1 94 ? 3.797 3.824 14.545 1.00 90.50 94 ALA A C 1
ATOM 708 O O . ALA A 1 94 ? 3.649 2.764 13.938 1.00 90.50 94 ALA A O 1
ATOM 709 N N . GLU A 1 95 ? 2.838 4.340 15.319 1.00 92.38 95 GLU A N 1
ATOM 710 C CA . GLU A 1 95 ? 1.509 3.732 15.499 1.00 92.38 95 GLU A CA 1
ATOM 711 C C . GLU A 1 95 ? 0.755 3.623 14.165 1.00 92.38 95 GLU A C 1
ATOM 713 O O . GLU A 1 95 ? 0.184 2.581 13.847 1.00 92.38 95 GLU A O 1
ATOM 718 N N . TRP A 1 96 ? 0.813 4.663 13.324 1.00 92.06 96 TRP A N 1
ATOM 719 C CA . TRP A 1 96 ? 0.214 4.622 11.989 1.00 92.06 96 TRP A CA 1
ATOM 720 C C . TRP A 1 96 ? 0.859 3.574 11.078 1.00 92.06 96 TRP A C 1
ATOM 722 O O . TRP A 1 96 ? 0.165 2.833 10.380 1.00 92.06 96 TRP A O 1
ATOM 732 N N . LEU A 1 97 ? 2.191 3.494 11.086 1.00 91.50 97 LEU A N 1
ATOM 733 C CA . LEU A 1 97 ? 2.933 2.487 10.336 1.00 91.50 97 LEU A CA 1
ATOM 734 C C . LEU A 1 97 ? 2.529 1.075 10.789 1.00 91.50 97 LEU A C 1
ATOM 736 O O . LEU A 1 97 ? 2.214 0.239 9.944 1.00 91.50 97 LEU A O 1
ATOM 740 N N . ALA A 1 98 ? 2.447 0.830 12.100 1.00 91.94 98 ALA A N 1
ATOM 741 C CA . ALA A 1 98 ? 1.998 -0.442 12.663 1.00 91.94 98 ALA A CA 1
ATOM 742 C C . ALA A 1 98 ? 0.544 -0.782 12.280 1.00 91.94 98 ALA A C 1
ATOM 744 O O . ALA A 1 98 ? 0.272 -1.910 11.862 1.00 91.94 98 ALA A O 1
ATOM 745 N N . LEU A 1 99 ? -0.375 0.189 12.343 1.00 93.38 99 LEU A N 1
ATOM 746 C CA . LEU A 1 99 ? -1.779 0.045 11.938 1.00 93.38 99 LEU A CA 1
ATOM 747 C C . LEU A 1 99 ? -1.914 -0.375 10.466 1.00 93.38 99 LEU A C 1
ATOM 749 O O . LEU A 1 99 ? -2.616 -1.341 10.155 1.00 93.38 99 LEU A O 1
ATOM 753 N N . VAL A 1 100 ? -1.223 0.318 9.556 1.00 94.25 100 VAL A N 1
ATOM 754 C CA . VAL A 1 100 ? -1.304 0.037 8.114 1.00 94.25 100 VAL A CA 1
ATOM 755 C C . VAL A 1 100 ? -0.590 -1.275 7.759 1.00 94.25 100 VAL A C 1
ATOM 757 O O . VAL A 1 100 ? -1.126 -2.038 6.955 1.00 94.25 100 VAL A O 1
ATOM 760 N N . ILE A 1 101 ? 0.553 -1.600 8.384 1.00 93.50 101 ILE A N 1
ATOM 761 C CA . ILE A 1 101 ? 1.212 -2.914 8.233 1.00 93.50 101 ILE A CA 1
ATOM 762 C C . ILE A 1 101 ? 0.272 -4.036 8.692 1.00 93.50 101 ILE A C 1
ATOM 764 O O . ILE A 1 101 ? 0.074 -4.999 7.954 1.00 93.50 101 ILE A O 1
ATOM 768 N N . SER A 1 102 ? -0.335 -3.902 9.876 1.00 93.12 102 SER A N 1
ATOM 769 C CA . SER A 1 102 ? -1.259 -4.886 10.456 1.00 93.12 102 SER A CA 1
ATOM 770 C C . SER A 1 102 ? -2.475 -5.129 9.556 1.00 93.12 102 SER A C 1
ATOM 772 O O . SER A 1 102 ? -2.800 -6.272 9.230 1.00 93.12 102 SER A O 1
ATOM 774 N N . TRP A 1 103 ? -3.094 -4.058 9.052 1.00 95.12 103 TRP A N 1
ATOM 775 C CA . TRP A 1 103 ? -4.184 -4.155 8.082 1.00 95.12 103 TRP A CA 1
ATOM 776 C C . TRP A 1 103 ? -3.768 -4.880 6.800 1.00 95.12 103 TRP A C 1
ATOM 778 O O . TRP A 1 103 ? -4.425 -5.847 6.417 1.00 95.12 103 TRP A O 1
ATOM 788 N N . LEU A 1 104 ? -2.676 -4.454 6.157 1.00 94.75 104 LEU A N 1
ATOM 789 C CA . LEU A 1 104 ? -2.200 -5.055 4.908 1.00 94.75 104 LEU A CA 1
ATOM 790 C C . LEU A 1 104 ? -1.787 -6.525 5.090 1.00 94.75 104 LEU A C 1
ATOM 792 O O . LEU A 1 104 ? -2.074 -7.343 4.219 1.00 94.75 104 LEU A O 1
ATOM 796 N N . ALA A 1 105 ? -1.179 -6.886 6.223 1.00 93.06 105 ALA A N 1
ATOM 797 C CA . ALA A 1 105 ? -0.859 -8.272 6.559 1.00 93.06 105 ALA A CA 1
ATOM 798 C C . ALA A 1 105 ? -2.130 -9.134 6.678 1.00 93.06 105 ALA A C 1
ATOM 800 O O . ALA A 1 105 ? -2.197 -10.216 6.092 1.00 93.06 105 ALA A O 1
ATOM 801 N N . ASN A 1 106 ? -3.178 -8.621 7.333 1.00 93.25 106 ASN A N 1
ATOM 802 C CA . ASN A 1 106 ? -4.466 -9.310 7.484 1.00 93.25 106 ASN A CA 1
ATOM 803 C C . ASN A 1 106 ? -5.253 -9.451 6.163 1.00 93.25 106 ASN A C 1
ATOM 805 O O . ASN A 1 106 ? -6.196 -10.242 6.086 1.00 93.25 106 ASN A O 1
ATOM 809 N N . LEU A 1 107 ? -4.878 -8.734 5.095 1.00 93.56 107 LEU A N 1
ATOM 810 C CA . LEU A 1 107 ? -5.421 -8.982 3.753 1.00 93.56 107 LEU A CA 1
ATOM 811 C C . LEU A 1 107 ? -4.802 -10.223 3.077 1.00 93.56 107 LEU A C 1
ATOM 813 O O . LEU A 1 107 ? -5.426 -10.790 2.171 1.00 93.56 107 LEU A O 1
ATOM 817 N N . GLY A 1 108 ? -3.629 -10.671 3.540 1.00 93.38 108 GLY A N 1
ATOM 818 C CA . GLY A 1 108 ? -2.955 -11.897 3.113 1.00 93.38 108 GLY A CA 1
ATOM 819 C C . GLY A 1 108 ? -2.560 -11.901 1.634 1.00 93.38 108 GLY A C 1
ATOM 820 O O . GLY A 1 108 ? -2.169 -10.880 1.069 1.00 93.38 108 GLY A O 1
ATOM 821 N N . GLY A 1 109 ? -2.716 -13.055 0.975 1.00 94.25 109 GLY A N 1
ATOM 822 C CA . GLY A 1 109 ? -2.362 -13.268 -0.439 1.00 94.25 109 GLY A CA 1
ATOM 823 C C . GLY A 1 109 ? -3.108 -12.398 -1.465 1.00 94.25 109 GLY A C 1
ATOM 824 O O . GLY A 1 109 ? -2.856 -12.526 -2.659 1.00 94.25 109 GLY A O 1
ATOM 825 N N . ARG A 1 110 ? -4.002 -11.502 -1.025 1.00 96.69 110 ARG A N 1
ATOM 826 C CA . ARG A 1 110 ? -4.613 -10.460 -1.864 1.00 96.69 110 ARG A CA 1
ATOM 827 C C . ARG A 1 110 ? -3.673 -9.279 -2.140 1.00 96.69 110 ARG A C 1
ATOM 829 O O . ARG A 1 110 ? -3.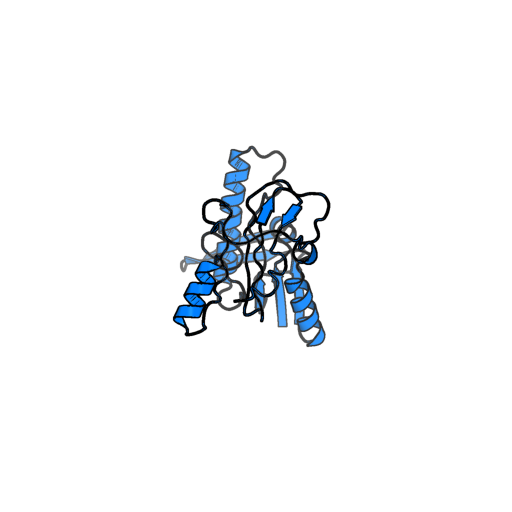964 -8.504 -3.048 1.00 96.69 110 ARG A O 1
ATOM 836 N N . VAL A 1 111 ? -2.586 -9.108 -1.376 1.00 96.75 111 VAL A N 1
ATOM 837 C CA . VAL A 1 111 ? -1.689 -7.940 -1.483 1.00 96.75 111 VAL A CA 1
ATOM 838 C C . VAL A 1 111 ? -0.461 -8.233 -2.346 1.00 96.75 111 VAL A C 1
ATOM 840 O O . VAL A 1 111 ? 0.480 -8.906 -1.929 1.00 96.75 111 VAL A O 1
ATOM 843 N N . ILE A 1 112 ? -0.432 -7.641 -3.537 1.00 95.12 112 ILE A N 1
ATOM 844 C CA . ILE A 1 112 ? 0.763 -7.536 -4.377 1.00 95.12 112 ILE A CA 1
ATOM 845 C C . ILE A 1 112 ? 1.588 -6.357 -3.850 1.00 95.12 112 ILE A C 1
ATOM 847 O O . ILE A 1 112 ? 1.073 -5.244 -3.759 1.00 95.12 112 ILE A O 1
ATOM 851 N N . GLY A 1 113 ? 2.857 -6.589 -3.505 1.00 92.62 113 GLY A N 1
ATOM 852 C CA . GLY A 1 113 ? 3.662 -5.606 -2.768 1.00 92.62 113 GLY A CA 1
ATOM 853 C C . GLY A 1 113 ? 3.346 -5.601 -1.269 1.00 92.62 113 GLY A C 1
ATOM 854 O O . GLY A 1 113 ? 3.175 -4.538 -0.678 1.00 92.62 113 GLY A O 1
ATOM 855 N N . ALA A 1 114 ? 3.219 -6.786 -0.663 1.00 93.19 114 ALA A N 1
ATOM 856 C CA . ALA A 1 114 ? 2.976 -6.961 0.770 1.00 93.19 114 ALA A CA 1
ATOM 857 C C . ALA A 1 114 ? 3.969 -6.158 1.647 1.00 93.19 114 ALA A C 1
ATOM 859 O O . ALA A 1 114 ? 5.118 -5.962 1.239 1.00 93.19 114 ALA A O 1
ATOM 860 N N . PRO A 1 115 ? 3.551 -5.678 2.833 1.00 92.44 115 PRO A N 1
ATOM 861 C CA . PRO A 1 115 ? 4.418 -4.927 3.737 1.00 92.44 115 PRO A CA 1
ATOM 862 C C . PRO A 1 115 ? 5.540 -5.800 4.311 1.00 92.44 115 PRO A C 1
ATOM 864 O O . PRO A 1 115 ? 5.441 -7.027 4.362 1.00 92.44 115 PRO A O 1
ATOM 867 N N . SER A 1 116 ? 6.581 -5.149 4.824 1.00 88.56 116 SER A N 1
ATOM 868 C CA . SER A 1 116 ? 7.523 -5.745 5.774 1.00 88.56 116 SER A CA 1
ATOM 869 C C . SER A 1 116 ? 7.350 -5.086 7.147 1.00 88.56 116 SER A C 1
ATOM 871 O O . SER A 1 116 ? 6.687 -4.058 7.266 1.00 88.56 116 SER A O 1
ATOM 873 N N . GLY A 1 117 ? 7.979 -5.628 8.195 1.00 83.81 117 GLY A N 1
ATOM 874 C CA . GLY A 1 117 ? 7.895 -5.065 9.553 1.00 83.81 117 GLY A CA 1
ATOM 875 C C . GLY A 1 117 ? 8.435 -3.632 9.717 1.00 83.81 117 GLY A C 1
ATOM 876 O O . GLY A 1 117 ? 8.302 -3.062 10.794 1.00 83.81 117 GLY A O 1
ATOM 877 N N . SER A 1 118 ? 9.043 -3.048 8.678 1.00 83.12 118 SER A N 1
ATOM 878 C CA . SER A 1 118 ? 9.576 -1.678 8.675 1.00 83.12 118 SER A CA 1
ATOM 879 C C . SER A 1 118 ? 9.260 -0.871 7.406 1.00 83.12 118 SER A C 1
ATOM 881 O O . SER A 1 118 ? 9.722 0.263 7.284 1.00 83.12 118 SER A O 1
ATOM 883 N N . ASN A 1 119 ? 8.486 -1.412 6.456 1.00 86.75 119 ASN A N 1
ATOM 884 C CA . ASN A 1 119 ? 8.143 -0.725 5.207 1.00 86.75 119 ASN A CA 1
ATOM 885 C C . ASN A 1 119 ? 6.735 -1.089 4.716 1.00 86.75 119 ASN A C 1
ATOM 887 O O . ASN A 1 119 ? 6.321 -2.244 4.791 1.00 86.75 119 ASN A O 1
ATOM 891 N N . LEU A 1 120 ? 6.021 -0.113 4.147 1.00 89.44 120 LEU A N 1
ATOM 892 C CA . LEU A 1 120 ? 4.643 -0.312 3.702 1.00 89.44 120 LEU A CA 1
ATOM 893 C C . LEU A 1 120 ? 4.514 -1.151 2.429 1.00 89.44 120 LEU A C 1
ATOM 895 O O . LEU A 1 120 ? 3.560 -1.916 2.353 1.00 89.44 120 LEU A O 1
ATOM 899 N N . ALA A 1 121 ? 5.429 -1.051 1.459 1.00 85.75 121 ALA A N 1
ATOM 900 C CA . ALA A 1 121 ? 5.334 -1.786 0.190 1.00 85.75 121 ALA A CA 1
ATOM 901 C C . ALA A 1 121 ? 6.630 -2.529 -0.169 1.00 85.75 121 ALA A C 1
ATOM 903 O O . ALA A 1 121 ? 7.572 -1.938 -0.709 1.00 85.75 121 ALA A O 1
ATOM 904 N N . GLY A 1 122 ? 6.631 -3.842 0.077 1.00 77.00 122 GLY A N 1
ATOM 905 C CA . GLY A 1 122 ? 7.747 -4.759 -0.152 1.00 77.00 122 GLY A CA 1
ATOM 906 C C . GLY A 1 122 ? 8.885 -4.627 0.869 1.00 77.00 122 GLY A C 1
ATOM 907 O O . GLY A 1 122 ? 8.963 -3.638 1.606 1.00 77.00 122 GLY A O 1
ATOM 908 N N . PRO A 1 123 ? 9.826 -5.584 0.906 1.00 66.38 123 PRO A N 1
ATOM 909 C CA . PRO A 1 123 ? 11.140 -5.294 1.459 1.00 66.38 123 PRO A CA 1
ATOM 910 C C . PRO A 1 123 ? 11.788 -4.164 0.629 1.00 66.38 123 PRO A C 1
ATOM 912 O O . PRO A 1 123 ? 11.697 -4.181 -0.602 1.00 66.38 123 PRO A O 1
ATOM 915 N N . PRO A 1 124 ? 12.434 -3.161 1.254 1.00 65.94 124 PRO A N 1
ATOM 916 C CA . PRO A 1 124 ? 13.212 -2.148 0.545 1.00 65.94 124 PRO A CA 1
ATOM 917 C C . PRO A 1 124 ? 14.569 -2.743 0.129 1.00 65.94 124 PRO A C 1
ATOM 919 O O . PRO A 1 124 ? 15.631 -2.285 0.561 1.00 65.94 124 PRO A O 1
ATOM 922 N N . ASP A 1 125 ? 14.517 -3.813 -0.667 1.00 68.12 125 ASP A N 1
ATOM 923 C CA . ASP A 1 125 ? 15.677 -4.586 -1.091 1.00 68.12 125 ASP A CA 1
ATOM 924 C C . ASP A 1 125 ? 16.622 -3.696 -1.897 1.00 68.12 125 ASP A C 1
ATOM 926 O O . ASP A 1 125 ? 16.305 -3.201 -2.982 1.00 68.12 125 ASP A O 1
ATOM 930 N N . ARG A 1 126 ? 17.808 -3.474 -1.326 1.00 69.44 126 ARG A N 1
ATOM 931 C CA . ARG A 1 126 ? 18.881 -2.689 -1.942 1.00 69.44 126 ARG A CA 1
ATOM 932 C C . ARG A 1 126 ? 19.351 -3.397 -3.216 1.00 69.44 126 ARG A C 1
ATOM 934 O O . ARG A 1 126 ? 19.232 -4.614 -3.320 1.00 69.44 126 ARG A O 1
ATOM 941 N N . LEU A 1 127 ? 19.959 -2.674 -4.160 1.00 69.00 127 LEU A N 1
ATOM 942 C CA . LEU A 1 127 ? 20.402 -3.254 -5.441 1.00 69.00 127 LEU A CA 1
ATOM 943 C C . LEU A 1 127 ? 21.255 -4.530 -5.263 1.00 69.00 127 LEU A C 1
ATOM 945 O O . LEU A 1 127 ? 21.038 -5.518 -5.957 1.00 69.00 127 LEU A O 1
ATOM 949 N N . TRP A 1 128 ? 22.145 -4.561 -4.264 1.00 65.81 128 TRP A N 1
ATOM 950 C CA . TRP A 1 128 ? 22.952 -5.745 -3.944 1.00 65.81 128 TRP A CA 1
ATOM 951 C C . TRP A 1 128 ? 22.139 -6.942 -3.411 1.00 65.81 128 TRP A C 1
ATOM 953 O O . TRP A 1 128 ? 22.552 -8.081 -3.608 1.00 65.81 128 TRP A O 1
ATOM 963 N N . MET A 1 129 ? 20.982 -6.715 -2.778 1.00 71.00 129 MET A N 1
ATOM 964 C CA . MET A 1 129 ? 20.069 -7.778 -2.332 1.00 71.00 129 MET A CA 1
ATOM 965 C C . MET A 1 129 ? 19.381 -8.422 -3.538 1.00 71.00 129 MET A C 1
ATOM 967 O O . MET A 1 129 ? 19.359 -9.646 -3.642 1.00 71.00 129 MET A O 1
ATOM 971 N N . TRP A 1 130 ? 18.933 -7.614 -4.507 1.00 74.69 130 TRP A N 1
ATOM 972 C CA . TRP A 1 130 ? 18.431 -8.111 -5.793 1.00 74.69 130 TRP A CA 1
ATOM 973 C C . TRP A 1 130 ? 19.503 -8.857 -6.594 1.00 74.69 130 TRP A C 1
ATOM 975 O O . TRP A 1 130 ? 19.216 -9.911 -7.152 1.00 74.69 130 TRP A O 1
ATOM 985 N N . MET A 1 131 ? 20.746 -8.365 -6.614 1.00 75.12 131 MET A N 1
ATOM 986 C CA . MET A 1 131 ? 21.869 -9.060 -7.261 1.00 75.12 131 MET A CA 1
ATOM 987 C C . MET A 1 131 ? 22.185 -10.404 -6.588 1.00 75.12 131 MET A C 1
ATOM 989 O O . MET A 1 131 ? 22.425 -11.389 -7.284 1.00 75.12 131 MET A O 1
ATOM 993 N N . ALA A 1 132 ? 22.143 -10.475 -5.253 1.00 74.75 132 ALA A N 1
ATOM 994 C CA . ALA A 1 132 ? 22.314 -11.726 -4.516 1.00 74.75 132 ALA A CA 1
ATOM 995 C C . ALA A 1 132 ? 21.156 -12.706 -4.774 1.00 74.75 132 ALA A C 1
ATOM 997 O O . ALA A 1 132 ? 21.397 -13.884 -5.032 1.00 74.75 132 ALA A O 1
ATOM 998 N N . ALA A 1 133 ? 19.908 -12.226 -4.777 1.00 79.56 133 ALA A N 1
ATOM 999 C CA . ALA A 1 133 ? 18.733 -13.033 -5.102 1.00 79.56 133 ALA A CA 1
ATOM 1000 C C . ALA A 1 133 ? 18.782 -13.578 -6.540 1.00 79.56 133 ALA A C 1
ATOM 1002 O O . ALA A 1 133 ? 18.520 -14.760 -6.750 1.00 79.56 133 ALA A O 1
ATOM 1003 N N . ALA A 1 134 ? 19.188 -12.751 -7.511 1.00 81.69 134 ALA A N 1
ATOM 1004 C CA . ALA A 1 134 ? 19.411 -13.160 -8.896 1.00 81.69 134 ALA A CA 1
ATOM 1005 C C . ALA A 1 134 ? 20.483 -14.261 -8.996 1.00 81.69 134 ALA A C 1
ATOM 1007 O O . ALA A 1 134 ? 20.230 -15.315 -9.582 1.00 81.69 134 ALA A O 1
ATOM 1008 N N . ALA A 1 135 ? 21.635 -14.067 -8.345 1.00 79.81 135 ALA A N 1
ATOM 1009 C CA . ALA A 1 135 ? 22.713 -15.053 -8.325 1.00 79.81 135 ALA A CA 1
ATOM 1010 C C . ALA A 1 135 ? 22.282 -16.393 -7.694 1.00 79.81 135 ALA A C 1
ATOM 1012 O O . ALA A 1 135 ? 22.635 -17.450 -8.215 1.00 79.81 135 ALA A O 1
ATOM 1013 N N . MET A 1 136 ? 21.470 -16.372 -6.627 1.00 85.50 136 MET A N 1
ATOM 1014 C CA . MET A 1 136 ? 20.929 -17.592 -6.000 1.00 85.50 136 MET A CA 1
ATOM 1015 C C . MET A 1 136 ? 20.004 -18.403 -6.921 1.00 85.50 136 MET A C 1
ATOM 1017 O O . MET A 1 136 ? 19.897 -19.614 -6.739 1.00 85.50 136 MET A O 1
ATOM 1021 N N . VAL A 1 137 ? 19.362 -17.777 -7.915 1.00 91.44 137 VAL A N 1
ATOM 1022 C CA . VAL A 1 137 ? 18.541 -18.469 -8.931 1.00 91.44 137 VAL A CA 1
ATOM 1023 C C . VAL A 1 137 ? 19.274 -18.675 -10.265 1.00 91.44 137 VAL A C 1
ATOM 1025 O O . VAL A 1 137 ? 18.650 -18.995 -11.273 1.00 91.44 137 VAL A O 1
ATOM 1028 N N . GLY A 1 138 ? 20.600 -18.498 -10.289 1.00 89.12 138 GLY A N 1
ATOM 1029 C CA . GLY A 1 138 ? 21.434 -18.710 -11.476 1.00 89.12 138 GLY A CA 1
ATOM 1030 C C . GLY A 1 138 ? 21.338 -17.616 -12.546 1.00 89.12 138 GLY A C 1
ATOM 1031 O O . GLY A 1 138 ? 21.911 -17.773 -13.623 1.00 89.12 138 GLY A O 1
ATOM 1032 N N . LEU A 1 139 ? 20.652 -16.501 -12.270 1.00 84.19 139 LEU A N 1
ATOM 1033 C CA . LEU A 1 139 ? 20.690 -15.325 -13.137 1.00 84.19 139 LEU A CA 1
ATOM 1034 C C . LEU A 1 139 ? 22.032 -14.604 -12.920 1.00 84.19 139 LEU A C 1
ATOM 1036 O O . LEU A 1 139 ? 22.339 -14.250 -11.778 1.00 84.19 139 LEU A O 1
ATOM 1040 N N . PRO A 1 140 ? 22.839 -14.360 -13.970 1.00 79.00 140 PRO A N 1
ATOM 1041 C CA . PRO A 1 140 ? 24.121 -13.685 -13.811 1.00 79.00 140 PRO A CA 1
ATOM 1042 C C . PRO A 1 140 ? 23.886 -12.239 -13.336 1.00 79.00 140 PRO A C 1
ATOM 1044 O O . PRO A 1 140 ? 23.256 -11.462 -14.061 1.00 79.00 140 PRO A O 1
ATOM 1047 N N . PRO A 1 141 ? 24.364 -11.843 -12.140 1.00 69.19 141 PRO A N 1
ATOM 1048 C CA . PRO A 1 141 ? 24.254 -10.461 -11.701 1.00 69.19 141 PRO A CA 1
ATOM 1049 C C . PRO A 1 141 ? 25.125 -9.592 -12.608 1.00 69.19 141 PRO A C 1
ATOM 1051 O O . PRO A 1 141 ? 26.270 -9.948 -12.895 1.00 69.19 141 PRO A O 1
ATOM 1054 N N . HIS A 1 142 ? 24.621 -8.436 -13.048 1.00 64.88 142 HIS A N 1
ATOM 1055 C CA . HIS A 1 142 ? 25.510 -7.504 -13.732 1.00 64.88 142 HIS A CA 1
ATOM 1056 C C . HIS A 1 142 ? 26.490 -6.885 -12.747 1.00 64.88 142 HIS A C 1
ATOM 1058 O O . HIS A 1 142 ? 26.114 -6.558 -11.621 1.00 64.88 142 HIS A O 1
ATOM 1064 N N . PHE A 1 143 ? 27.721 -6.642 -13.189 1.00 54.22 143 PHE A N 1
ATOM 1065 C CA . PHE A 1 143 ? 28.725 -5.931 -12.400 1.00 54.22 143 PHE A CA 1
ATOM 1066 C C . PHE A 1 143 ? 28.464 -4.417 -12.420 1.00 54.22 143 PHE A C 1
ATOM 1068 O O . PHE A 1 143 ? 29.239 -3.618 -12.933 1.00 54.22 143 PHE A O 1
ATOM 1075 N N . ALA A 1 144 ? 27.319 -4.040 -11.852 1.00 52.47 144 ALA A N 1
ATOM 1076 C CA . ALA A 1 144 ? 26.879 -2.676 -11.623 1.00 52.47 144 ALA A CA 1
ATOM 1077 C C . ALA A 1 144 ? 27.535 -2.117 -10.350 1.00 52.47 144 ALA A C 1
ATOM 1079 O O . ALA A 1 144 ? 26.958 -2.157 -9.263 1.00 52.47 144 ALA A O 1
ATOM 1080 N N . GLY A 1 145 ? 28.770 -1.630 -10.480 1.00 50.78 145 GLY A N 1
ATOM 1081 C CA . GLY A 1 145 ? 29.472 -0.951 -9.392 1.00 50.78 145 GLY A CA 1
ATOM 1082 C C . GLY A 1 145 ? 28.858 0.418 -9.089 1.00 50.78 145 GLY A C 1
ATOM 1083 O O . GLY A 1 145 ? 28.580 1.188 -9.999 1.00 50.78 145 GLY A O 1
ATOM 1084 N N . ALA A 1 146 ? 28.672 0.732 -7.808 1.00 47.44 146 ALA A N 1
ATOM 1085 C CA . ALA A 1 146 ? 28.217 2.038 -7.341 1.00 47.44 146 ALA A CA 1
ATOM 1086 C C . ALA A 1 146 ? 29.041 2.440 -6.111 1.00 47.44 146 ALA A C 1
ATOM 1088 O O . ALA A 1 146 ? 29.014 1.744 -5.096 1.00 47.44 146 ALA A O 1
ATOM 1089 N N . THR A 1 147 ? 29.770 3.556 -6.184 1.00 50.53 147 THR A N 1
ATOM 1090 C CA . THR A 1 147 ? 30.471 4.135 -5.029 1.00 50.53 147 THR A CA 1
ATOM 1091 C C . THR A 1 147 ? 30.344 5.652 -5.022 1.00 50.53 147 THR A C 1
ATOM 1093 O O . THR A 1 147 ? 30.416 6.296 -6.064 1.00 50.53 147 THR A O 1
ATOM 1096 N N . SER A 1 148 ? 30.175 6.225 -3.832 1.00 46.88 148 SER A N 1
ATOM 1097 C CA . SER A 1 148 ? 30.285 7.665 -3.576 1.00 46.88 148 SER A CA 1
ATOM 1098 C C . SER A 1 148 ? 31.727 8.099 -3.267 1.00 46.88 148 SER A C 1
ATOM 1100 O O . SER A 1 148 ? 31.978 9.268 -2.985 1.00 46.88 148 SER A O 1
ATOM 1102 N N . SER A 1 149 ? 32.692 7.170 -3.298 1.00 50.16 149 SER A N 1
ATOM 1103 C CA . SER A 1 149 ? 34.089 7.420 -2.948 1.00 50.16 149 SER A CA 1
ATOM 1104 C C . SER A 1 149 ? 34.997 7.393 -4.173 1.00 50.16 149 SER A C 1
ATOM 1106 O O . SER A 1 149 ? 35.431 6.333 -4.623 1.00 50.16 149 SER A O 1
ATOM 1108 N N . VAL A 1 150 ? 35.413 8.578 -4.627 1.00 52.22 150 VAL A N 1
ATOM 1109 C CA . VAL A 1 150 ? 36.472 8.745 -5.644 1.00 52.22 150 VAL A CA 1
ATOM 1110 C C . VAL A 1 150 ? 37.815 8.104 -5.247 1.00 52.22 150 VAL A C 1
ATOM 1112 O O . VAL A 1 150 ? 38.667 7.899 -6.098 1.00 52.22 150 VAL A O 1
ATOM 1115 N N . ARG A 1 151 ? 38.013 7.736 -3.969 1.00 53.34 151 ARG A N 1
ATOM 1116 C CA . ARG A 1 151 ? 39.204 6.995 -3.496 1.00 53.34 151 ARG A CA 1
ATOM 1117 C C . ARG A 1 151 ? 39.108 5.478 -3.686 1.00 53.34 151 ARG A C 1
ATOM 1119 O O . ARG A 1 151 ? 40.112 4.792 -3.543 1.00 53.34 151 ARG A O 1
ATOM 1126 N N . GLN A 1 152 ? 37.910 4.954 -3.942 1.00 51.78 152 GLN A N 1
ATOM 1127 C CA . GLN A 1 152 ? 37.685 3.557 -4.334 1.00 51.78 152 GLN A CA 1
ATOM 1128 C C . GLN A 1 152 ? 37.659 3.396 -5.861 1.00 51.78 152 GLN A C 1
ATOM 1130 O O . GLN A 1 152 ? 37.553 2.279 -6.361 1.00 51.78 152 GLN A O 1
ATOM 1135 N N . PHE A 1 153 ? 37.764 4.506 -6.594 1.00 49.97 153 PHE A N 1
ATOM 1136 C CA . PHE A 1 153 ? 37.849 4.525 -8.042 1.00 49.97 153 PHE A CA 1
ATOM 1137 C C . PHE A 1 153 ? 39.297 4.255 -8.497 1.00 49.97 153 PHE A C 1
ATOM 1139 O O . PHE A 1 153 ? 40.218 4.884 -7.967 1.00 49.97 153 PHE A O 1
ATOM 1146 N N . PRO A 1 154 ? 39.547 3.333 -9.446 1.00 50.19 154 PRO A N 1
ATOM 1147 C CA . PRO A 1 154 ? 40.891 3.108 -9.970 1.00 50.19 154 PRO A CA 1
ATOM 1148 C C . PRO A 1 154 ? 41.340 4.322 -10.812 1.00 50.19 154 PRO A C 1
ATOM 1150 O O . PRO A 1 154 ? 40.604 4.738 -11.705 1.00 50.19 154 PRO A O 1
ATOM 1153 N N . PRO A 1 155 ? 42.539 4.893 -10.587 1.00 46.78 155 PRO A N 1
ATOM 1154 C CA . PRO A 1 155 ? 42.941 6.199 -11.134 1.00 46.78 155 PRO A CA 1
ATOM 1155 C C . PRO A 1 155 ? 43.374 6.170 -12.616 1.00 46.78 155 PRO A C 1
ATOM 1157 O O . PRO A 1 155 ? 44.240 6.938 -13.021 1.00 46.78 155 PRO A O 1
ATOM 1160 N N . SER A 1 156 ? 42.833 5.255 -13.424 1.00 50.50 156 SER A N 1
ATOM 1161 C CA . SER A 1 156 ? 43.319 4.947 -14.778 1.00 50.50 156 SER A CA 1
ATOM 1162 C C . SER A 1 156 ? 42.279 5.176 -15.888 1.00 50.50 156 SER A C 1
ATOM 1164 O O . SER A 1 156 ? 42.345 4.473 -16.896 1.00 50.50 156 SER A O 1
ATOM 1166 N N . ARG A 1 157 ? 41.276 6.047 -15.665 1.00 47.47 157 ARG A N 1
ATOM 1167 C CA . ARG A 1 157 ? 40.101 6.287 -16.541 1.00 47.47 157 ARG A CA 1
ATOM 1168 C C . ARG A 1 157 ? 39.571 7.748 -16.379 1.00 47.47 157 ARG A C 1
ATOM 1170 O O . ARG A 1 157 ? 39.666 8.250 -15.258 1.00 47.47 157 ARG A O 1
ATOM 1177 N N . ILE A 1 158 ? 39.084 8.433 -17.438 1.00 47.47 158 ILE A N 1
ATOM 1178 C CA . ILE A 1 158 ? 38.971 9.934 -17.567 1.00 47.47 158 ILE A CA 1
ATOM 1179 C C . ILE A 1 158 ? 37.527 10.545 -17.797 1.00 47.47 158 ILE A C 1
ATOM 1181 O O . ILE A 1 158 ? 36.612 10.030 -17.162 1.00 47.47 158 ILE A O 1
ATOM 1185 N N . ALA A 1 159 ? 37.323 11.666 -18.570 1.00 46.62 159 ALA A N 1
ATOM 1186 C CA . ALA A 1 159 ? 36.224 12.711 -18.484 1.00 46.62 159 ALA A CA 1
ATOM 1187 C C . ALA A 1 159 ? 35.746 13.481 -19.811 1.00 46.62 159 ALA A C 1
ATOM 1189 O O . ALA A 1 159 ? 36.653 14.094 -20.375 1.00 46.62 159 ALA A O 1
ATOM 1190 N N . GLU A 1 160 ? 34.532 13.718 -20.439 1.00 40.56 160 GLU A N 1
ATOM 1191 C CA . GLU A 1 160 ? 33.050 13.355 -20.704 1.00 40.56 160 GLU A CA 1
ATOM 1192 C C . GLU A 1 160 ? 31.786 13.572 -19.787 1.00 40.56 160 GLU A C 1
ATOM 1194 O O . GLU A 1 160 ? 31.504 12.822 -18.870 1.00 40.56 160 GLU A O 1
ATOM 1199 N N . GLU A 1 161 ? 30.827 14.436 -20.153 1.00 40.97 161 GLU A N 1
ATOM 1200 C CA . GLU A 1 161 ? 29.520 14.587 -19.453 1.00 40.97 161 GLU A CA 1
ATOM 1201 C C . GLU A 1 161 ? 28.369 13.702 -20.012 1.00 40.97 161 GLU A C 1
ATOM 1203 O O . GLU A 1 161 ? 28.219 13.586 -21.226 1.00 40.97 161 GLU A O 1
ATOM 1208 N N . ARG A 1 162 ? 27.498 13.128 -19.149 1.00 42.50 162 ARG A N 1
ATOM 1209 C CA . ARG A 1 162 ? 26.324 12.289 -19.534 1.00 42.50 162 ARG A CA 1
ATOM 1210 C C . ARG A 1 162 ? 25.000 12.712 -18.862 1.00 42.50 162 ARG A C 1
ATOM 1212 O O . ARG A 1 162 ? 24.532 12.045 -17.931 1.00 42.50 162 ARG A O 1
ATOM 1219 N N . PRO A 1 163 ? 24.393 13.836 -19.292 1.00 45.38 163 PRO A N 1
ATOM 1220 C CA . PRO A 1 163 ? 23.238 14.436 -18.620 1.00 45.38 163 PRO A CA 1
ATOM 1221 C C . PRO A 1 163 ? 21.923 13.661 -18.811 1.00 45.38 163 PRO A C 1
ATOM 1223 O O . PRO A 1 163 ? 20.999 13.825 -18.018 1.00 45.38 163 PRO A O 1
ATOM 1226 N N . GLU A 1 164 ? 21.812 12.788 -19.816 1.00 43.56 164 GLU A N 1
ATOM 1227 C CA . GLU A 1 164 ? 20.587 12.035 -20.121 1.00 43.56 164 GLU A CA 1
ATOM 1228 C C . GLU A 1 164 ? 20.269 10.920 -19.111 1.00 43.56 164 GLU A C 1
ATOM 1230 O O . GLU A 1 164 ? 19.149 10.411 -19.076 1.00 43.56 164 GLU A O 1
ATOM 1235 N N . LEU A 1 165 ? 21.248 10.549 -18.279 1.00 39.62 165 LEU A N 1
ATOM 1236 C CA . LEU A 1 165 ? 21.096 9.577 -17.194 1.00 39.62 165 LEU A CA 1
ATOM 1237 C C . LEU A 1 165 ? 20.684 10.225 -15.860 1.00 39.62 165 LEU A C 1
ATOM 1239 O O . LEU A 1 165 ? 20.433 9.514 -14.884 1.00 39.62 165 LEU A O 1
ATOM 1243 N N . MET A 1 166 ? 20.599 11.559 -15.793 1.00 42.66 166 MET A N 1
ATOM 1244 C CA . MET A 1 166 ? 20.078 12.256 -14.617 1.00 42.66 166 MET A CA 1
ATOM 1245 C C . MET A 1 166 ? 18.540 12.244 -14.616 1.00 42.66 166 MET A C 1
ATOM 1247 O O . MET A 1 166 ? 17.919 12.546 -15.638 1.00 42.66 166 MET A O 1
ATOM 1251 N N . PRO A 1 167 ? 17.879 11.953 -13.478 1.00 38.25 167 PRO A N 1
ATOM 1252 C CA . PRO A 1 167 ? 16.439 12.144 -13.370 1.00 38.25 167 PRO A CA 1
ATOM 1253 C C . PRO A 1 167 ? 16.115 13.638 -13.490 1.00 38.25 167 PRO A C 1
ATOM 1255 O O . PRO A 1 167 ? 16.684 14.457 -12.766 1.00 38.25 167 PRO A O 1
ATOM 1258 N N . VAL A 1 168 ? 15.186 13.990 -14.385 1.00 40.53 168 VAL A N 1
ATOM 1259 C CA . VAL A 1 168 ? 14.754 15.379 -14.607 1.00 40.53 168 VAL A CA 1
ATOM 1260 C C . VAL A 1 168 ? 14.190 15.949 -13.305 1.00 40.53 168 VAL A C 1
ATOM 1262 O O . VAL A 1 168 ? 13.096 15.581 -12.873 1.00 40.53 168 VAL A O 1
ATOM 1265 N N . MET A 1 169 ? 14.950 16.834 -12.660 1.00 45.75 169 MET A N 1
ATOM 1266 C CA . MET A 1 169 ? 14.545 17.424 -11.390 1.00 45.75 169 MET A CA 1
ATOM 1267 C C . MET A 1 169 ? 13.530 18.543 -11.619 1.00 45.75 169 MET A C 1
ATOM 1269 O O . MET A 1 169 ? 13.854 19.577 -12.198 1.00 45.75 169 MET A O 1
ATOM 1273 N N . GLY A 1 170 ? 12.323 18.370 -11.079 1.00 40.84 170 GLY A N 1
ATOM 1274 C CA . GLY A 1 170 ? 11.536 19.523 -10.643 1.00 40.84 170 GLY A CA 1
ATOM 1275 C C . GLY A 1 170 ? 12.294 20.257 -9.531 1.00 40.84 170 GLY A C 1
ATOM 1276 O O . GLY A 1 170 ? 12.994 19.622 -8.743 1.00 40.84 170 GLY A O 1
ATOM 1277 N N . GLU A 1 171 ? 12.166 21.581 -9.470 1.00 40.91 171 GLU A N 1
ATOM 1278 C CA . GLU A 1 171 ? 13.092 22.517 -8.800 1.00 40.91 171 GLU A CA 1
ATOM 1279 C C . GLU A 1 171 ? 13.176 22.427 -7.256 1.00 40.91 171 GLU A C 1
ATOM 1281 O O . GLU A 1 171 ? 13.591 23.377 -6.592 1.00 40.91 171 GLU A O 1
ATOM 1286 N N . THR A 1 172 ? 12.740 21.338 -6.615 1.00 45.34 172 THR A N 1
ATOM 1287 C CA . THR A 1 172 ? 12.696 21.252 -5.146 1.00 45.34 172 THR A CA 1
ATOM 1288 C C . THR A 1 172 ? 12.885 19.831 -4.611 1.00 45.34 172 THR A C 1
ATOM 1290 O O . THR A 1 172 ? 11.930 19.108 -4.330 1.00 45.34 172 THR A O 1
ATOM 1293 N N . THR A 1 173 ? 14.135 19.440 -4.360 1.00 40.28 173 THR A N 1
ATOM 1294 C CA . THR A 1 173 ? 14.467 18.501 -3.270 1.00 40.28 173 THR A CA 1
ATOM 1295 C C . THR A 1 173 ? 15.915 18.699 -2.821 1.00 40.28 173 THR A C 1
ATOM 1297 O O . THR A 1 173 ? 16.809 18.866 -3.646 1.00 40.28 173 THR A O 1
ATOM 1300 N N . MET A 1 174 ? 16.147 18.730 -1.506 1.00 38.50 174 MET A N 1
ATOM 1301 C CA . MET A 1 174 ? 17.469 19.006 -0.930 1.00 38.50 174 MET A CA 1
ATOM 1302 C C . MET A 1 174 ? 18.372 17.765 -0.882 1.00 38.50 174 MET A C 1
ATOM 1304 O O . MET A 1 174 ? 17.904 16.629 -0.916 1.00 38.50 174 MET A O 1
ATOM 1308 N N . LEU A 1 175 ? 19.673 18.033 -0.751 1.00 44.53 175 LEU A N 1
ATOM 1309 C CA . LEU A 1 175 ? 20.766 17.090 -0.496 1.00 44.53 175 LEU A CA 1
ATOM 1310 C C . LEU A 1 175 ? 20.406 15.990 0.523 1.00 44.53 175 LEU A C 1
ATOM 1312 O O . LEU A 1 175 ? 20.314 16.264 1.717 1.00 44.53 175 LEU A O 1
ATOM 1316 N N . LEU A 1 176 ? 20.295 14.746 0.051 1.00 37.19 176 LEU A N 1
ATOM 1317 C CA . LEU A 1 176 ? 20.428 13.507 0.827 1.00 37.19 176 LEU A CA 1
ATOM 1318 C C . LEU A 1 176 ? 20.823 12.356 -0.122 1.00 37.19 176 LEU A C 1
ATOM 1320 O O . LEU A 1 176 ? 20.630 12.459 -1.335 1.00 37.19 176 LEU A O 1
ATOM 1324 N N . ASP A 1 177 ? 21.428 11.303 0.429 1.00 37.66 177 ASP A N 1
ATOM 1325 C CA . ASP A 1 177 ? 22.203 10.275 -0.286 1.00 37.66 177 ASP A CA 1
ATOM 1326 C C . ASP A 1 177 ? 21.548 9.709 -1.564 1.00 37.66 177 ASP A C 1
ATOM 1328 O O . ASP A 1 177 ? 20.527 9.019 -1.518 1.00 37.66 177 ASP A O 1
ATOM 1332 N N . ARG A 1 178 ? 22.189 9.937 -2.722 1.00 41.19 178 ARG A N 1
ATOM 1333 C CA . ARG A 1 178 ? 21.777 9.380 -4.024 1.00 41.19 178 ARG A CA 1
ATOM 1334 C C . ARG A 1 178 ? 22.474 8.035 -4.298 1.00 41.19 178 ARG A C 1
ATOM 1336 O O . ARG A 1 178 ? 23.701 8.019 -4.405 1.00 41.19 178 ARG A O 1
ATOM 1343 N N . PRO A 1 179 ? 21.744 6.918 -4.478 1.00 34.31 179 PRO A N 1
ATOM 1344 C CA . PRO A 1 179 ? 22.331 5.669 -4.957 1.00 34.31 179 PRO A CA 1
ATOM 1345 C C . PRO A 1 179 ? 22.533 5.693 -6.483 1.00 34.31 179 PRO A C 1
ATOM 1347 O O . PRO A 1 179 ? 21.607 5.998 -7.231 1.00 34.31 179 PRO A O 1
ATOM 1350 N N . LEU A 1 180 ? 23.729 5.317 -6.941 1.00 36.75 180 LEU A N 1
ATOM 1351 C CA . LEU A 1 180 ? 24.010 4.990 -8.346 1.00 36.75 180 LEU A CA 1
ATOM 1352 C C . LEU A 1 180 ? 23.592 3.537 -8.661 1.00 36.75 180 LEU A C 1
ATOM 1354 O O . LEU A 1 180 ? 23.467 2.710 -7.754 1.00 36.75 180 LEU A O 1
ATOM 1358 N N . GLY A 1 181 ? 23.415 3.208 -9.943 1.00 30.14 181 GLY A N 1
ATOM 1359 C CA . GLY A 1 181 ? 23.122 1.848 -10.409 1.00 30.14 181 GLY A CA 1
ATOM 1360 C C . GLY A 1 181 ? 23.268 1.695 -11.928 1.00 30.14 181 GLY A C 1
ATOM 1361 O O . GLY A 1 181 ? 23.123 2.664 -12.665 1.00 30.14 181 GLY A O 1
ATOM 1362 N N . HIS A 1 182 ? 23.546 0.471 -12.391 1.00 42.97 182 HIS A N 1
ATOM 1363 C CA . HIS A 1 182 ? 23.764 0.125 -13.806 1.00 42.97 182 HIS A CA 1
ATOM 1364 C C . HIS A 1 182 ? 23.101 -1.225 -14.167 1.00 42.97 182 HIS A C 1
ATOM 1366 O O . HIS A 1 182 ? 22.633 -1.945 -13.284 1.00 42.97 182 HIS A O 1
ATOM 1372 N N . ALA A 1 183 ? 23.078 -1.587 -15.458 1.00 28.53 183 ALA A N 1
ATOM 1373 C CA . ALA A 1 183 ? 22.433 -2.797 -15.994 1.00 28.53 183 ALA A CA 1
ATOM 1374 C C . ALA A 1 183 ? 23.243 -3.469 -17.137 1.00 28.53 183 ALA A C 1
ATOM 1376 O O . ALA A 1 183 ? 24.304 -2.978 -17.520 1.00 28.53 183 ALA A O 1
ATOM 1377 N N . VAL A 1 184 ? 22.752 -4.614 -17.634 1.00 35.56 184 VAL A N 1
ATOM 1378 C CA . VAL A 1 184 ? 23.385 -5.543 -18.607 1.00 35.56 184 VAL A CA 1
ATOM 1379 C C . VAL A 1 184 ? 23.166 -5.099 -20.069 1.00 35.56 184 VAL A C 1
ATOM 1381 O O . VAL A 1 184 ? 22.057 -4.669 -20.381 1.00 35.56 184 VAL A O 1
ATOM 1384 N N . PRO A 1 185 ? 24.085 -5.366 -21.020 1.00 36.31 185 PRO A N 1
ATOM 1385 C CA . PRO A 1 185 ? 25.519 -5.083 -21.021 1.00 36.31 185 PRO A CA 1
ATOM 1386 C C . PRO A 1 185 ? 25.873 -4.116 -22.181 1.00 36.31 185 PRO A C 1
ATOM 1388 O O . PRO A 1 185 ? 25.478 -4.329 -23.329 1.00 36.31 185 PRO A O 1
ATOM 1391 N N . ALA A 1 186 ? 26.650 -3.062 -21.933 1.00 38.34 186 ALA A N 1
ATOM 1392 C CA . ALA A 1 186 ? 27.102 -2.183 -23.016 1.00 38.34 186 ALA A CA 1
ATOM 1393 C C . ALA A 1 186 ? 28.253 -2.823 -23.824 1.00 38.34 186 ALA A C 1
ATOM 1395 O O . ALA A 1 186 ? 29.111 -3.501 -23.262 1.00 38.34 186 ALA A O 1
ATOM 1396 N N . VAL A 1 187 ? 28.281 -2.594 -25.145 1.00 43.84 187 VAL A N 1
ATOM 1397 C CA . VAL A 1 187 ? 29.311 -3.139 -26.065 1.00 43.84 187 VAL A CA 1
ATOM 1398 C C . VAL A 1 187 ? 30.690 -2.493 -25.839 1.00 43.84 187 VAL A C 1
ATOM 1400 O O . VAL A 1 187 ? 31.715 -3.077 -26.177 1.00 43.84 187 VAL A O 1
ATOM 1403 N N . ALA A 1 188 ? 30.714 -1.318 -25.209 1.00 39.59 188 ALA A N 1
ATOM 1404 C CA . ALA A 1 188 ? 31.893 -0.682 -24.638 1.00 39.59 188 ALA A CA 1
ATOM 1405 C C . ALA A 1 188 ? 31.577 -0.234 -23.203 1.00 39.59 188 ALA A C 1
ATOM 1407 O O . ALA A 1 188 ? 30.430 0.090 -22.892 1.00 39.59 188 ALA A O 1
ATOM 1408 N N . LEU A 1 189 ? 32.592 -0.200 -22.339 1.00 39.72 189 LEU A N 1
ATOM 1409 C CA . LEU A 1 189 ? 32.505 0.454 -21.034 1.00 39.72 189 LEU A CA 1
ATOM 1410 C C . LEU A 1 189 ? 32.968 1.903 -21.183 1.00 39.72 189 LEU A C 1
ATOM 1412 O O . LEU A 1 189 ? 34.045 2.143 -21.722 1.00 39.72 189 LEU A O 1
ATOM 1416 N N . CYS A 1 190 ? 32.182 2.838 -20.659 1.00 38.62 190 CYS A N 1
ATOM 1417 C CA . CYS A 1 190 ? 32.655 4.162 -20.282 1.00 38.62 190 CYS A CA 1
ATOM 1418 C C . CYS A 1 190 ? 32.554 4.290 -18.760 1.00 38.62 190 CYS A C 1
ATOM 1420 O O . CYS A 1 190 ? 31.638 3.757 -18.128 1.00 38.62 190 CYS A O 1
ATOM 1422 N N . ASP A 1 191 ? 33.504 5.002 -18.184 1.00 41.28 191 ASP A N 1
ATOM 1423 C CA . ASP A 1 191 ? 33.565 5.298 -16.760 1.00 41.28 191 ASP A CA 1
ATOM 1424 C C . ASP A 1 191 ? 32.990 6.688 -16.497 1.00 41.28 191 ASP A C 1
ATOM 1426 O O . ASP A 1 191 ? 32.925 7.477 -17.428 1.00 41.28 191 ASP A O 1
ATOM 1430 N N . LEU A 1 192 ? 32.507 6.977 -15.283 1.00 41.22 192 LEU A N 1
ATOM 1431 C CA . LEU A 1 192 ? 31.859 8.256 -14.962 1.00 41.22 192 LEU A CA 1
ATOM 1432 C C . LEU A 1 192 ? 32.144 8.701 -13.518 1.00 41.22 192 LEU A C 1
ATOM 1434 O O . LEU A 1 192 ? 32.055 7.911 -12.577 1.00 41.22 192 LEU A O 1
ATOM 1438 N N . ILE A 1 193 ? 32.409 9.995 -13.346 1.00 41.94 193 ILE A N 1
ATOM 1439 C CA . ILE A 1 193 ? 32.575 10.718 -12.082 1.00 41.94 193 ILE A CA 1
ATOM 1440 C C . ILE A 1 193 ? 31.522 11.834 -12.037 1.00 41.94 193 ILE A C 1
ATOM 1442 O O . ILE A 1 193 ? 31.286 12.502 -13.040 1.00 41.94 193 ILE A O 1
ATOM 1446 N N . VAL A 1 194 ? 30.894 12.060 -10.880 1.00 41.84 194 VAL A N 1
ATOM 1447 C CA . VAL A 1 194 ? 29.885 13.118 -10.677 1.00 41.84 194 VAL A CA 1
ATOM 1448 C C . VAL A 1 194 ? 30.322 14.014 -9.522 1.00 41.84 194 VAL A C 1
ATOM 1450 O O . VAL A 1 194 ? 30.634 13.510 -8.441 1.00 41.84 194 VAL A O 1
ATOM 1453 N N . VAL A 1 195 ? 30.341 15.333 -9.729 1.00 44.66 195 VAL A N 1
ATOM 1454 C CA . VAL A 1 195 ? 30.729 16.322 -8.710 1.00 44.66 195 VAL A CA 1
ATOM 1455 C C . VAL A 1 195 ? 29.751 17.493 -8.740 1.00 44.66 195 VAL A C 1
ATOM 1457 O O . VAL A 1 195 ? 29.773 18.304 -9.659 1.00 44.66 195 VAL A O 1
ATOM 1460 N N . GLY A 1 196 ? 28.900 17.589 -7.714 1.00 57.78 196 GLY A N 1
ATOM 1461 C CA . GLY A 1 196 ? 27.858 18.615 -7.643 1.00 57.78 196 GLY A CA 1
ATOM 1462 C C . GLY A 1 196 ? 26.790 18.401 -8.716 1.00 57.78 196 GLY A C 1
ATOM 1463 O O . GLY A 1 196 ? 26.017 17.447 -8.638 1.00 57.78 196 GLY A O 1
ATOM 1464 N N . ASP A 1 197 ? 26.761 19.305 -9.687 1.00 41.66 197 ASP A N 1
ATOM 1465 C CA . ASP A 1 197 ? 25.895 19.326 -10.865 1.00 41.66 197 ASP A CA 1
ATOM 1466 C C . ASP A 1 197 ? 26.586 18.854 -12.165 1.00 41.66 197 ASP A C 1
ATOM 1468 O O . ASP A 1 197 ? 25.891 18.634 -13.152 1.00 41.66 197 ASP A O 1
ATOM 1472 N N . ALA A 1 198 ? 27.907 18.619 -12.164 1.00 36.59 198 ALA A N 1
ATOM 1473 C CA . ALA A 1 198 ? 28.686 18.208 -13.343 1.00 36.59 198 ALA A CA 1
ATOM 1474 C C . ALA A 1 198 ? 29.047 16.701 -13.377 1.00 36.59 198 ALA A C 1
ATOM 1476 O O . ALA A 1 198 ? 29.186 16.054 -12.331 1.00 36.59 198 ALA A O 1
ATOM 1477 N N . VAL A 1 199 ? 29.244 16.149 -14.587 1.00 41.44 199 VAL A N 1
ATOM 1478 C CA . VAL A 1 199 ? 29.529 14.719 -14.873 1.00 41.44 199 VAL A CA 1
ATOM 1479 C C . VAL A 1 199 ? 30.739 14.565 -15.823 1.00 41.44 199 VAL A C 1
ATOM 1481 O O . VAL A 1 199 ? 30.963 15.435 -16.657 1.00 41.44 199 VAL A O 1
ATOM 1484 N N . PHE A 1 200 ? 31.525 13.481 -15.692 1.00 45.50 200 PHE A N 1
ATOM 1485 C CA . PHE A 1 200 ? 32.841 13.294 -16.345 1.00 45.50 200 PHE A CA 1
ATOM 1486 C C . PHE A 1 200 ? 33.215 11.788 -16.632 1.00 45.50 200 PHE A C 1
ATOM 1488 O O . PHE A 1 200 ? 33.426 11.065 -15.665 1.00 45.50 200 PHE A O 1
ATOM 1495 N N . GLY A 1 201 ? 33.363 11.318 -17.896 1.00 45.44 201 GLY A N 1
ATOM 1496 C CA . GLY A 1 201 ? 33.801 9.986 -18.401 1.00 45.44 201 GLY A CA 1
ATOM 1497 C C . GLY A 1 201 ? 34.773 9.925 -19.620 1.00 45.44 201 GLY A C 1
ATOM 1498 O O . GLY A 1 201 ? 35.044 10.924 -20.251 1.00 45.44 201 GLY A O 1
ATOM 1499 N N . ASP A 1 202 ? 35.375 8.786 -19.978 1.00 53.31 202 ASP A N 1
ATOM 1500 C CA . ASP A 1 202 ? 36.639 8.778 -20.774 1.00 53.31 202 ASP A CA 1
ATOM 1501 C C . ASP A 1 202 ? 36.619 9.254 -22.259 1.00 53.31 202 ASP A C 1
ATOM 1503 O O . ASP A 1 202 ? 35.641 9.088 -22.984 1.00 53.31 202 ASP A O 1
ATOM 1507 N N . ILE A 1 203 ? 37.765 9.783 -22.718 1.00 49.28 203 ILE A N 1
ATOM 1508 C CA . ILE A 1 203 ? 38.082 10.265 -24.079 1.00 49.28 203 ILE A CA 1
ATOM 1509 C C . ILE A 1 203 ? 38.739 9.137 -24.899 1.00 49.28 203 ILE A C 1
ATOM 1511 O O . ILE A 1 203 ? 39.540 8.375 -24.367 1.00 49.28 203 ILE A O 1
ATOM 1515 N N . ASP A 1 204 ? 38.467 9.064 -26.209 1.00 42.03 204 ASP A N 1
ATOM 1516 C CA . ASP A 1 204 ? 39.000 8.036 -27.126 1.00 42.03 204 ASP A CA 1
ATOM 1517 C C . ASP A 1 204 ? 40.551 7.926 -27.123 1.00 42.03 204 ASP A C 1
ATOM 1519 O O . ASP A 1 204 ? 41.243 8.832 -27.614 1.00 42.03 204 ASP A O 1
ATOM 1523 N N . PRO A 1 205 ? 41.135 6.822 -26.607 1.00 46.62 205 PRO A N 1
ATOM 1524 C CA . PRO A 1 205 ? 42.574 6.602 -26.604 1.00 46.62 205 PRO A CA 1
ATOM 1525 C C . PRO A 1 205 ? 43.016 6.015 -27.953 1.00 46.62 205 PRO A C 1
ATOM 1527 O O . PRO A 1 205 ? 43.144 4.799 -28.119 1.00 46.62 205 PRO A O 1
ATOM 1530 N N . GLY A 1 206 ? 43.270 6.907 -28.915 1.00 44.19 206 GLY A N 1
ATOM 1531 C CA . GLY A 1 206 ? 43.694 6.558 -30.275 1.00 44.19 206 GLY A CA 1
ATOM 1532 C C . GLY A 1 206 ? 44.869 5.557 -30.343 1.00 44.19 206 GLY A C 1
ATOM 1533 O O . GLY A 1 206 ? 45.704 5.493 -29.435 1.00 44.19 206 GLY A O 1
ATOM 1534 N N . PRO A 1 207 ? 44.957 4.754 -31.421 1.00 39.91 207 PRO A N 1
ATOM 1535 C CA . PRO A 1 207 ? 45.740 3.520 -31.444 1.00 39.91 207 PRO A CA 1
ATOM 1536 C C . PRO A 1 207 ? 47.241 3.738 -31.215 1.00 39.91 207 PRO A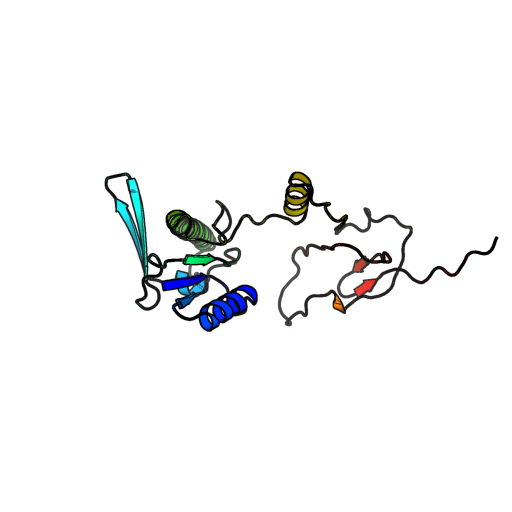 C 1
ATOM 1538 O O . PRO A 1 207 ? 47.932 4.371 -32.014 1.00 39.91 207 PRO A O 1
ATOM 1541 N N . VAL A 1 208 ? 47.761 3.121 -30.150 1.00 47.97 208 VAL A N 1
ATOM 1542 C CA . VAL A 1 208 ? 49.193 3.100 -29.831 1.00 47.97 208 VAL A CA 1
ATOM 1543 C C . VAL A 1 208 ? 49.941 2.250 -30.862 1.00 47.97 208 VAL A C 1
ATOM 1545 O O . VAL A 1 208 ? 49.849 1.019 -30.861 1.00 47.97 208 VAL A O 1
ATOM 1548 N N . ALA A 1 209 ? 50.693 2.913 -31.741 1.00 49.25 209 ALA A N 1
ATOM 1549 C CA . ALA A 1 209 ? 51.632 2.260 -32.647 1.00 49.25 209 ALA A CA 1
ATOM 1550 C C . ALA A 1 209 ? 52.763 1.555 -31.870 1.00 49.25 209 ALA A C 1
ATOM 1552 O O . ALA A 1 209 ? 53.140 1.985 -30.778 1.00 49.25 209 ALA A O 1
ATOM 1553 N N . ARG A 1 210 ? 53.293 0.472 -32.449 1.00 49.12 210 ARG A N 1
ATOM 1554 C CA . ARG A 1 210 ? 54.464 -0.273 -31.958 1.00 49.12 210 ARG A CA 1
ATOM 1555 C C . ARG A 1 210 ? 55.708 0.077 -32.765 1.00 49.12 210 ARG A C 1
ATOM 1557 O O . ARG A 1 210 ? 55.533 0.305 -33.982 1.00 49.12 210 ARG A O 1
#

Foldseek 3Di:
DEEEEEADPPPVVSVVVVVVDVVVDPYDYHYDYPVLQVPWDWDWDQDPVRDIDIWTARVNDTPLPGQAYEHDHWAPPFDPPPPDDPVRSVVVSLVVVVVLLVSQVSSPPRYDQRADPRTNGHDPQDLVNVLVVCVVVVNHRDPWDWDPDPPPPDPPWWFDWDCVPDDDDDPDDDDDDDTDTDDDDDPDDWDWDDDDPTMTTHDDPPDDDD

Sequence (210 aa):
MRALILGHALDPSANAVAAALHQRGGWQIHRHDLNALVGARWEQRLLADGTLTTRVDIGRTDVGSCDVVFNRIGPVLALALPGWSAADRSYGQAEWLALVISWLANLGGRVIGAPSGSNLAGPPDRLWMWMAAAAMVGLPPHFAGATSSVRQFPPSRIAEERPELMPVMGETTMLLDRPLGHAVPAVALCDLIVVGDAVFGDIDPGPVAR